Protein AF-A0A4U1GET2-F1 (afdb_monomer_lite)

Secondary structure (DSSP, 8-state):
-----------------------------EEEEEE-STTS---TT-EE--SS-EEETTEEE-EEEETTEEEEEEEE-B---S---SGGGTHHHHTBB--SSPP-SS-EEEEE--TT--EEEEEEEEEEEEEEEEEBHHHHHHHHH----SSSSSS--TT-----TTTT-EEEEEEEEEETTEEEEEEEEEEEE----TTS--EE--S-EEEE-GGG-EEEEEEEEEEES-EETTEE-S---EEEEEEEEEEE--

InterPro domains:
  IPR027828 Protein of unknown function DUF4465 [PF14717] (66-247)

Structure (mmCIF, N/CA/C/O backbone):
data_AF-A0A4U1GET2-F1
#
_entry.id   AF-A0A4U1GET2-F1
#
loop_
_atom_site.group_PDB
_atom_site.id
_atom_site.type_symbol
_atom_site.label_atom_id
_atom_site.label_alt_id
_atom_site.label_comp_id
_atom_site.label_asym_id
_atom_site.label_entity_id
_atom_site.label_seq_id
_atom_site.pdbx_PDB_ins_code
_atom_site.Cartn_x
_atom_site.Cartn_y
_atom_site.Cartn_z
_atom_site.occupancy
_atom_site.B_iso_or_equiv
_atom_site.auth_seq_id
_atom_site.auth_comp_id
_atom_site.auth_asym_id
_atom_site.auth_atom_id
_atom_site.pdbx_PDB_model_num
ATOM 1 N N . MET A 1 1 ? -3.283 -27.329 102.541 1.00 37.25 1 MET A N 1
ATOM 2 C CA . MET A 1 1 ? -2.179 -27.716 101.635 1.00 37.25 1 MET A CA 1
ATOM 3 C C . MET A 1 1 ? -2.760 -28.308 100.352 1.00 37.25 1 MET A C 1
ATOM 5 O O . MET A 1 1 ? -3.440 -29.312 100.440 1.00 37.25 1 MET A O 1
ATOM 9 N N . LYS A 1 2 ? -2.503 -27.634 99.218 1.00 42.53 2 LYS A N 1
ATOM 10 C CA . LYS A 1 2 ? -2.434 -28.089 97.807 1.00 42.53 2 LYS A CA 1
ATOM 11 C C . LYS A 1 2 ? -3.471 -29.086 97.232 1.00 42.53 2 LYS A C 1
ATOM 13 O O . LYS A 1 2 ? -3.458 -30.250 97.608 1.00 42.53 2 LYS A O 1
ATOM 18 N N . ARG A 1 3 ? -4.144 -28.644 96.147 1.00 39.66 3 ARG A N 1
ATOM 19 C CA . ARG A 1 3 ? -4.280 -29.243 94.777 1.00 39.66 3 ARG A CA 1
ATOM 20 C C . ARG A 1 3 ? -5.663 -28.881 94.194 1.00 39.66 3 ARG A C 1
ATOM 22 O O . ARG A 1 3 ? -6.670 -29.329 94.710 1.00 39.66 3 ARG A O 1
ATOM 29 N N . ILE A 1 4 ? -5.768 -27.845 93.355 1.00 50.41 4 ILE A N 1
ATOM 30 C CA . ILE A 1 4 ? -5.787 -27.876 91.871 1.00 50.41 4 ILE A CA 1
ATOM 31 C C . ILE A 1 4 ? -6.770 -28.909 91.297 1.00 50.41 4 ILE 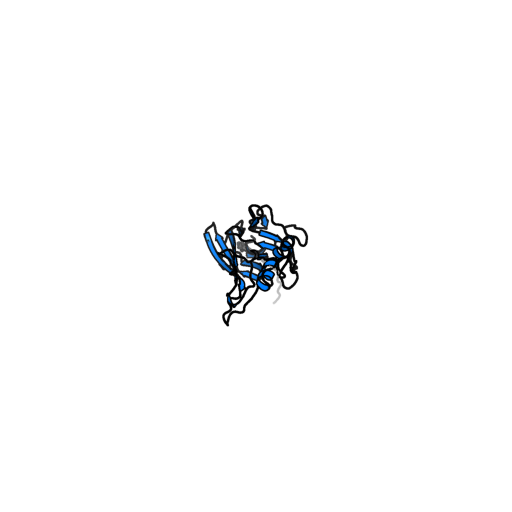A C 1
ATOM 33 O O . ILE A 1 4 ? -6.452 -30.094 91.276 1.00 50.41 4 ILE A O 1
ATOM 37 N N . LEU A 1 5 ? -7.876 -28.428 90.712 1.00 41.38 5 LEU A N 1
ATOM 38 C CA . LEU A 1 5 ? -8.472 -29.019 89.511 1.00 41.38 5 LEU A CA 1
ATOM 39 C C . LEU A 1 5 ? -9.211 -27.932 88.708 1.00 41.38 5 LEU A C 1
ATOM 41 O O . LEU A 1 5 ? -10.098 -27.256 89.221 1.00 41.38 5 LEU A O 1
ATOM 45 N N . TYR A 1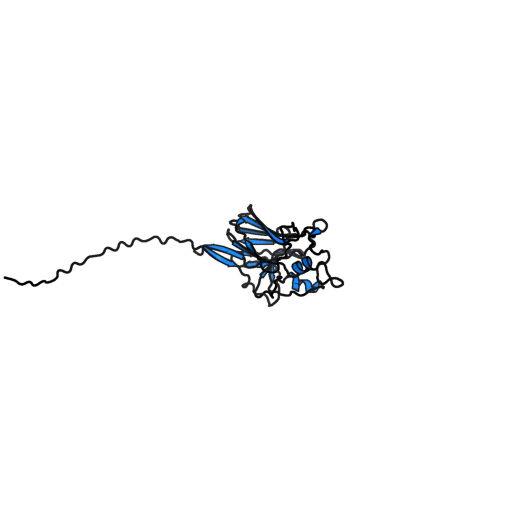 6 ? -8.775 -27.750 87.464 1.00 41.56 6 TYR A N 1
ATOM 46 C CA . TYR A 1 6 ? -9.337 -26.862 86.448 1.00 41.56 6 TYR A CA 1
ATOM 47 C C . TYR A 1 6 ? -10.544 -27.527 85.773 1.00 41.56 6 TYR A C 1
ATOM 49 O O . TYR A 1 6 ? -10.462 -28.713 85.460 1.00 41.56 6 TYR A O 1
ATOM 57 N N . LEU A 1 7 ? -11.598 -26.770 85.438 1.00 39.38 7 LEU A N 1
ATOM 58 C CA . LEU A 1 7 ? -12.503 -27.152 84.346 1.00 39.38 7 LEU A CA 1
ATOM 59 C C . LEU A 1 7 ? -13.150 -25.928 83.662 1.00 39.38 7 LEU A C 1
ATOM 61 O O . LEU A 1 7 ? -14.069 -25.304 84.180 1.00 39.38 7 LEU A O 1
ATOM 65 N N . TYR A 1 8 ? -12.566 -25.601 82.507 1.00 40.69 8 TYR A N 1
ATOM 66 C CA . TYR A 1 8 ? -13.049 -24.906 81.307 1.00 40.69 8 TYR A CA 1
ATOM 67 C C . TYR A 1 8 ? -14.398 -24.157 81.323 1.00 40.69 8 TYR A C 1
ATOM 69 O O . TYR A 1 8 ? -15.464 -24.757 81.216 1.00 40.69 8 TYR A O 1
ATOM 77 N N . THR A 1 9 ? -14.330 -22.825 81.231 1.00 42.31 9 THR A N 1
ATOM 78 C CA . THR A 1 9 ? -15.365 -21.982 80.613 1.00 42.31 9 THR A CA 1
ATOM 79 C C . THR A 1 9 ? -15.013 -21.732 79.143 1.00 42.31 9 THR A C 1
ATOM 81 O O . THR A 1 9 ? -13.970 -21.169 78.813 1.00 42.31 9 THR A O 1
ATOM 84 N N . LEU A 1 10 ? -15.883 -22.194 78.244 1.00 40.06 10 LEU A N 1
ATOM 85 C CA . LEU A 1 10 ? -15.789 -22.002 76.799 1.00 40.06 10 LEU A CA 1
ATOM 86 C C . LEU A 1 10 ? -16.243 -20.568 76.456 1.00 40.06 10 LEU A C 1
ATOM 88 O O . LEU A 1 10 ? -17.425 -20.249 76.565 1.00 40.06 10 LEU A O 1
ATOM 92 N N . LEU A 1 11 ? -15.312 -19.693 76.069 1.00 41.38 11 LEU A N 1
ATOM 93 C CA . LEU A 1 11 ? -15.607 -18.333 75.607 1.00 41.38 11 LEU A CA 1
ATOM 94 C C . LEU A 1 11 ? -15.847 -18.362 74.088 1.00 41.38 11 LEU A C 1
ATOM 96 O O . LEU A 1 11 ? -14.908 -18.493 73.305 1.00 41.38 11 LEU A O 1
ATOM 100 N N . ILE A 1 12 ? -17.108 -18.259 73.666 1.00 47.94 12 ILE A N 1
ATOM 101 C CA . ILE A 1 12 ? -17.482 -18.130 72.252 1.00 47.94 12 ILE A CA 1
ATOM 102 C C . ILE A 1 12 ? -17.238 -16.673 71.831 1.00 47.94 12 ILE A C 1
ATOM 104 O O . ILE A 1 12 ? -18.039 -15.789 72.125 1.00 47.94 12 ILE A O 1
ATOM 108 N N . MET A 1 13 ? -16.119 -16.414 71.150 1.00 49.09 13 MET A N 1
ATOM 109 C CA . MET A 1 13 ? -15.899 -15.160 70.423 1.00 49.09 13 MET A CA 1
ATOM 110 C C . MET A 1 13 ? -16.676 -15.203 69.105 1.00 49.09 13 MET A C 1
ATOM 112 O O . MET A 1 13 ? -16.280 -15.875 68.153 1.00 49.09 13 MET A O 1
ATOM 116 N N . ALA A 1 14 ? -17.784 -14.466 69.044 1.00 45.47 14 ALA A N 1
ATOM 117 C CA . ALA A 1 14 ? -18.443 -14.138 67.790 1.00 45.47 14 ALA A CA 1
ATOM 118 C C . ALA A 1 14 ? -17.573 -13.130 67.022 1.00 45.47 14 ALA A C 1
ATOM 120 O O . ALA A 1 14 ? -17.575 -11.934 67.313 1.00 45.47 14 ALA A O 1
ATOM 121 N N . PHE A 1 15 ? -16.809 -13.609 66.040 1.00 43.25 15 PHE A N 1
ATOM 122 C CA . PHE A 1 15 ? -16.182 -12.738 65.051 1.00 43.25 15 PHE A CA 1
ATOM 123 C C . PHE A 1 15 ? -17.271 -12.178 64.132 1.00 43.25 15 PHE A C 1
ATOM 125 O O . PHE A 1 15 ? -17.737 -12.848 63.211 1.00 43.25 15 PHE A O 1
ATOM 132 N N . VAL A 1 16 ? -17.672 -10.930 64.376 1.00 48.97 16 VAL A N 1
ATOM 133 C CA . VAL A 1 16 ? -18.391 -10.119 63.389 1.00 48.97 16 VAL A CA 1
ATOM 134 C C . VAL A 1 16 ? -17.404 -9.815 62.263 1.00 48.97 16 VAL A C 1
ATOM 136 O O . VAL A 1 16 ? -16.589 -8.898 62.344 1.00 48.97 16 VAL A O 1
ATOM 139 N N . SER A 1 17 ? -17.440 -10.639 61.218 1.00 42.25 17 SER A N 1
ATOM 140 C CA . SER A 1 17 ? -16.777 -10.347 59.953 1.00 42.25 17 SER A CA 1
ATOM 141 C C . SER A 1 17 ? -17.560 -9.230 59.266 1.00 42.25 17 SER A C 1
ATOM 143 O O . SER A 1 17 ? -18.572 -9.470 58.609 1.00 42.25 17 SER A O 1
ATOM 145 N N . CYS A 1 18 ? -17.109 -7.987 59.439 1.00 43.16 18 CYS A N 1
ATOM 146 C CA . CYS A 1 18 ? -17.445 -6.919 58.508 1.00 43.16 18 CYS A CA 1
ATOM 147 C C . CYS A 1 18 ? -16.894 -7.321 57.135 1.00 43.16 18 CYS A C 1
ATOM 149 O O . CYS A 1 18 ? -15.718 -7.092 56.842 1.00 43.16 18 CYS A O 1
ATOM 151 N N . LYS A 1 19 ? -17.739 -7.915 56.285 1.00 45.88 19 LYS A N 1
ATOM 152 C CA . LYS A 1 19 ? -17.503 -7.916 54.843 1.00 45.88 19 LYS A CA 1
ATOM 153 C C . LYS A 1 19 ? -17.521 -6.460 54.402 1.00 45.88 19 LYS A C 1
ATOM 155 O O . LYS A 1 19 ? -18.569 -5.845 54.245 1.00 45.88 19 LYS A O 1
ATOM 160 N N . LYS A 1 20 ? -16.331 -5.883 54.274 1.00 41.53 20 LYS A N 1
ATOM 161 C CA . LYS A 1 20 ? -16.144 -4.678 53.485 1.00 41.53 20 LYS A CA 1
ATOM 162 C C . LYS A 1 20 ? -16.359 -5.143 52.051 1.00 41.53 20 LYS A C 1
ATOM 164 O O . LYS A 1 20 ? -15.486 -5.814 51.505 1.00 41.53 20 LYS A O 1
ATOM 169 N N . ASP A 1 21 ? -17.537 -4.869 51.498 1.00 44.19 21 ASP A N 1
ATOM 170 C CA . ASP A 1 21 ? -17.789 -5.012 50.069 1.00 44.19 21 ASP A CA 1
ATOM 171 C C . ASP A 1 21 ? -16.808 -4.076 49.365 1.00 44.19 21 ASP A C 1
ATOM 173 O O . ASP A 1 21 ? -17.031 -2.872 49.212 1.00 44.19 21 ASP A O 1
ATOM 177 N N . GLY A 1 22 ? -15.635 -4.617 49.039 1.00 40.81 22 GLY A N 1
ATOM 178 C CA . GLY A 1 22 ? -14.726 -3.986 48.114 1.00 40.81 22 GLY A CA 1
ATOM 179 C C . GLY A 1 22 ? -15.508 -3.872 46.826 1.00 40.81 22 GLY A C 1
ATOM 180 O O . GLY A 1 22 ? -15.811 -4.890 46.209 1.00 40.81 22 GLY A O 1
ATOM 181 N N . LYS A 1 23 ? -15.887 -2.644 46.455 1.00 44.34 23 LYS A N 1
ATOM 182 C CA . LYS A 1 23 ? -16.259 -2.346 45.077 1.00 44.34 23 LYS A CA 1
ATOM 183 C C . LYS A 1 23 ? -15.174 -2.990 44.227 1.00 44.34 23 LYS A C 1
ATOM 185 O O . LYS A 1 23 ? -14.022 -2.567 44.316 1.00 44.34 23 LYS A O 1
ATOM 190 N N . LEU A 1 24 ? -15.538 -4.041 43.496 1.00 44.59 24 LEU A N 1
ATOM 191 C CA . LEU A 1 24 ? -14.753 -4.506 42.370 1.00 44.59 24 LEU A CA 1
ATOM 192 C C . LEU A 1 24 ? -14.567 -3.248 41.534 1.00 44.59 24 LEU A C 1
ATOM 194 O O . LEU A 1 24 ? -15.542 -2.676 41.043 1.00 44.59 24 LEU A O 1
ATOM 198 N N . ILE A 1 25 ? -13.348 -2.718 41.548 1.00 53.38 25 ILE A N 1
ATOM 199 C CA . ILE A 1 25 ? -12.975 -1.698 40.593 1.00 53.38 25 ILE A CA 1
ATOM 200 C C . ILE A 1 25 ? -13.202 -2.410 39.269 1.00 53.38 25 ILE A C 1
ATOM 202 O O . ILE A 1 25 ? -12.715 -3.523 39.067 1.00 53.38 25 ILE A O 1
ATOM 206 N N . ASP A 1 26 ? -14.080 -1.835 38.462 1.00 55.62 26 ASP A N 1
ATOM 207 C CA . ASP A 1 26 ? -14.284 -2.212 37.075 1.00 55.62 26 ASP A CA 1
ATOM 208 C C . ASP A 1 26 ? -12.964 -1.883 36.365 1.00 55.62 26 ASP A C 1
ATOM 210 O O . ASP A 1 26 ? -12.786 -0.809 35.787 1.00 55.62 26 ASP A O 1
ATOM 214 N N . ASP A 1 27 ? -11.955 -2.722 36.613 1.00 62.22 27 ASP A N 1
ATOM 215 C CA . ASP A 1 27 ? -10.604 -2.549 36.119 1.00 62.22 27 ASP A CA 1
ATOM 216 C C . ASP A 1 27 ? -10.726 -2.671 34.609 1.00 62.22 27 ASP A C 1
ATOM 218 O O . ASP A 1 27 ? -11.025 -3.736 34.072 1.00 62.22 27 ASP A O 1
ATOM 222 N N . VAL A 1 28 ? -10.571 -1.539 33.930 1.00 62.25 28 VAL A N 1
ATOM 223 C CA . VAL A 1 28 ? -10.535 -1.455 32.475 1.00 62.25 28 VAL A CA 1
ATOM 224 C C . VAL A 1 28 ? -9.345 -2.288 32.008 1.00 62.25 28 VAL A C 1
ATOM 226 O O . VAL A 1 28 ? -8.197 -1.840 32.070 1.00 62.25 28 VAL A O 1
ATOM 229 N N . ILE A 1 29 ? -9.605 -3.519 31.568 1.00 69.38 29 ILE A N 1
ATOM 230 C CA . ILE A 1 29 ? -8.576 -4.388 31.005 1.00 69.38 29 ILE A CA 1
ATOM 231 C C . ILE A 1 29 ? -8.398 -3.975 29.548 1.00 69.38 29 ILE A C 1
ATOM 233 O O . ILE A 1 29 ? -9.269 -4.193 28.709 1.00 69.38 29 ILE A O 1
ATOM 237 N N . LEU A 1 30 ? -7.259 -3.356 29.250 1.00 73.19 30 LEU A N 1
ATOM 238 C CA . LEU A 1 30 ? -6.867 -3.022 27.887 1.00 73.19 30 LEU A CA 1
ATOM 239 C C . LEU A 1 30 ? -6.035 -4.164 27.308 1.00 73.19 30 LEU A C 1
ATOM 241 O O . LEU A 1 30 ? -4.921 -4.404 27.780 1.00 73.19 30 LEU A O 1
ATOM 245 N N . LEU A 1 31 ? -6.552 -4.849 26.286 1.00 78.12 31 LEU A N 1
ATOM 246 C CA . LEU A 1 31 ? -5.796 -5.869 25.557 1.00 78.12 31 LEU A CA 1
ATOM 247 C C . LEU A 1 31 ? -5.467 -5.412 24.130 1.00 78.12 31 LEU A C 1
ATOM 249 O O . LEU A 1 31 ? -6.300 -4.773 23.480 1.00 78.12 31 LEU A O 1
ATOM 253 N N . PRO A 1 32 ? -4.264 -5.746 23.624 1.00 82.50 32 PRO A N 1
ATOM 254 C CA . PRO A 1 32 ? -3.960 -5.613 22.210 1.00 82.50 32 PRO A CA 1
ATOM 255 C C . PRO A 1 32 ? -4.724 -6.679 21.420 1.00 82.50 32 PRO A C 1
ATOM 257 O O . PRO A 1 32 ? -4.539 -7.877 21.638 1.00 82.50 32 PRO A O 1
ATOM 260 N N . THR A 1 33 ? -5.526 -6.230 20.465 1.00 88.44 33 THR A N 1
ATOM 261 C CA . THR A 1 33 ? -6.278 -7.075 19.541 1.00 88.44 33 THR A CA 1
ATOM 262 C C . THR A 1 33 ? -5.671 -6.965 18.149 1.00 88.44 33 THR A C 1
ATOM 264 O O . THR A 1 33 ? -5.461 -5.864 17.633 1.00 88.44 33 THR A O 1
ATOM 267 N N . ASP A 1 34 ? -5.384 -8.117 17.540 1.00 89.69 34 ASP A N 1
ATOM 268 C CA . ASP A 1 34 ? -4.944 -8.219 16.151 1.00 89.69 34 ASP A CA 1
ATOM 269 C C . ASP A 1 34 ? -6.136 -8.529 15.246 1.00 89.69 34 ASP A C 1
ATOM 271 O O . ASP A 1 34 ? -6.792 -9.562 15.380 1.00 89.69 34 ASP A O 1
ATOM 275 N N . LEU A 1 35 ? -6.388 -7.646 14.287 1.00 92.06 35 LEU A N 1
ATOM 276 C CA . LEU A 1 35 ? -7.304 -7.892 13.189 1.00 92.06 35 LEU A CA 1
ATOM 277 C C . LEU A 1 35 ? -6.522 -8.518 12.035 1.00 92.06 35 LEU A C 1
ATOM 279 O O . LEU A 1 35 ? -5.685 -7.874 11.396 1.00 92.06 35 LEU A O 1
ATOM 283 N N . LEU A 1 36 ? -6.836 -9.788 11.794 1.00 91.31 36 LEU A N 1
ATOM 284 C CA . LEU A 1 36 ? -6.346 -10.597 10.683 1.00 91.31 36 LEU A CA 1
ATOM 285 C C . LEU A 1 36 ? -7.470 -10.818 9.657 1.00 91.31 36 LEU A C 1
ATOM 287 O O . LEU A 1 36 ? -8.632 -10.472 9.885 1.00 91.31 36 LEU A O 1
ATOM 291 N N . PHE A 1 37 ? -7.130 -11.417 8.517 1.00 94.44 37 PHE A N 1
ATOM 292 C CA . PHE A 1 37 ? -8.038 -11.538 7.368 1.00 94.44 37 PHE A CA 1
ATOM 293 C C . PHE A 1 37 ? -8.446 -12.984 7.044 1.00 94.44 37 PHE A C 1
ATOM 295 O O . PHE A 1 37 ? -8.990 -13.267 5.974 1.00 94.44 37 PHE A O 1
ATOM 302 N N . GLU A 1 38 ? -8.214 -13.911 7.974 1.00 91.69 38 GLU A N 1
ATOM 303 C CA . GLU A 1 38 ? -8.463 -15.351 7.793 1.00 91.69 38 GLU A CA 1
ATOM 304 C C . GLU A 1 38 ? -9.950 -15.729 7.728 1.00 91.69 38 GLU A C 1
ATOM 306 O O . GLU A 1 38 ? -10.320 -16.795 7.213 1.00 91.69 38 GLU A O 1
ATOM 311 N N . ASP A 1 39 ? -10.823 -14.845 8.206 1.00 89.50 39 ASP A N 1
ATOM 312 C CA . ASP A 1 39 ? -12.275 -15.016 8.127 1.00 89.50 39 ASP A CA 1
ATOM 313 C C . ASP A 1 39 ? -12.778 -14.919 6.682 1.00 89.50 39 ASP A C 1
ATOM 315 O O . ASP A 1 39 ? -13.778 -15.543 6.314 1.00 89.50 39 ASP A O 1
ATOM 319 N N . PHE A 1 40 ? -12.043 -14.220 5.813 1.00 92.69 40 PHE A N 1
ATOM 320 C CA . PHE A 1 40 ? -12.389 -14.108 4.405 1.00 92.69 40 PHE A CA 1
ATOM 321 C C . PHE A 1 40 ? -12.005 -15.364 3.626 1.00 92.69 40 PHE A C 1
ATOM 323 O O . PHE A 1 40 ? -10.859 -15.583 3.245 1.00 92.69 40 PHE A O 1
ATOM 330 N N . LYS A 1 41 ? -12.983 -16.213 3.316 1.00 91.00 41 LYS A N 1
ATOM 331 C CA . LYS A 1 41 ? -12.718 -17.441 2.558 1.00 91.00 41 LYS A CA 1
ATOM 332 C C . LYS A 1 41 ? -12.537 -17.144 1.067 1.00 91.00 41 LYS A C 1
ATOM 334 O O . LYS A 1 41 ? -13.497 -16.886 0.343 1.00 91.00 41 LYS A O 1
ATOM 339 N N . ILE A 1 42 ? -11.290 -17.215 0.612 1.00 94.81 42 ILE A N 1
ATOM 340 C CA . ILE A 1 42 ? -10.901 -17.229 -0.801 1.00 94.81 42 ILE A CA 1
ATOM 341 C C . ILE A 1 42 ? -10.122 -18.517 -1.102 1.00 94.81 42 ILE A C 1
ATOM 343 O O . ILE A 1 42 ? -9.616 -19.174 -0.193 1.00 94.81 42 ILE A O 1
ATOM 347 N N . GLY A 1 43 ? -10.048 -18.910 -2.375 1.00 93.50 43 GLY A N 1
ATOM 348 C CA . GLY A 1 43 ? -9.267 -20.080 -2.795 1.00 93.50 43 GLY A CA 1
ATOM 349 C C . GLY A 1 43 ? -7.774 -19.954 -2.465 1.00 93.50 43 GLY A C 1
ATOM 350 O O . GLY A 1 43 ? -7.281 -18.885 -2.114 1.00 93.50 43 GLY A O 1
ATOM 351 N N . ARG A 1 44 ? -7.023 -21.048 -2.592 1.00 92.00 44 ARG A N 1
ATOM 352 C CA . ARG A 1 44 ? -5.572 -21.036 -2.363 1.00 92.00 44 ARG A CA 1
ATOM 353 C C . ARG A 1 44 ? -4.843 -20.323 -3.505 1.00 92.00 44 ARG A C 1
ATOM 355 O O . ARG A 1 44 ? -5.141 -20.580 -4.668 1.00 92.00 44 ARG A O 1
ATOM 362 N N . PHE A 1 45 ? -3.851 -19.498 -3.165 1.00 92.50 45 PHE A N 1
ATOM 363 C CA . PHE A 1 45 ? -3.034 -18.730 -4.112 1.00 92.50 45 PHE A CA 1
ATOM 364 C C . PHE A 1 45 ? -3.868 -17.909 -5.101 1.00 92.50 45 PHE A C 1
ATOM 366 O O . PHE A 1 45 ? -3.564 -17.829 -6.293 1.00 92.50 45 PHE A O 1
ATOM 373 N N . THR A 1 46 ? -4.924 -17.282 -4.593 1.00 95.44 46 THR A N 1
ATOM 374 C CA . THR A 1 46 ? -5.813 -16.425 -5.364 1.00 95.44 46 THR A CA 1
ATOM 375 C C . THR A 1 46 ? -5.933 -15.043 -4.736 1.00 95.44 46 THR A C 1
ATOM 377 O O . THR A 1 46 ? -5.392 -14.755 -3.670 1.00 95.44 46 THR A O 1
ATOM 380 N N . HIS A 1 47 ? -6.636 -14.171 -5.441 1.00 97.19 47 HIS A N 1
ATOM 381 C CA . HIS A 1 47 ? -7.079 -12.895 -4.917 1.00 97.19 47 HIS A CA 1
ATOM 382 C C . HIS A 1 47 ? -8.573 -12.736 -5.203 1.00 97.19 47 HIS A C 1
ATOM 384 O O . HIS A 1 47 ? -9.131 -13.411 -6.072 1.00 97.19 47 HIS A O 1
ATOM 390 N N . LYS A 1 48 ? -9.216 -11.829 -4.479 1.00 97.50 48 LYS A N 1
ATOM 391 C CA . LYS A 1 48 ? -10.579 -11.380 -4.734 1.00 97.50 48 LYS A CA 1
ATOM 392 C C . LYS A 1 48 ? -10.611 -9.872 -4.563 1.00 97.50 48 LYS A C 1
ATOM 394 O O . LYS A 1 48 ? -10.274 -9.379 -3.492 1.00 97.50 48 LYS A O 1
ATOM 399 N N . ILE A 1 49 ? -11.044 -9.168 -5.600 1.00 97.75 49 ILE A N 1
ATOM 400 C CA . ILE A 1 49 ? -11.498 -7.782 -5.487 1.00 97.75 49 ILE A CA 1
ATOM 401 C C . ILE A 1 49 ? -12.998 -7.874 -5.177 1.00 97.75 49 ILE A C 1
ATOM 403 O O . ILE A 1 49 ? -13.751 -8.365 -6.023 1.00 97.75 49 ILE A O 1
ATOM 407 N N . PRO A 1 50 ? -13.449 -7.541 -3.958 1.00 97.44 50 PRO A N 1
ATOM 408 C CA . PRO A 1 50 ? -14.866 -7.621 -3.617 1.00 97.44 50 PRO A CA 1
ATOM 409 C C . PRO A 1 50 ? -15.707 -6.669 -4.476 1.00 97.44 50 PRO A C 1
ATOM 411 O O . PRO A 1 50 ? -15.224 -5.628 -4.907 1.00 97.44 50 PRO A O 1
ATOM 414 N N . ALA A 1 51 ? -16.966 -7.024 -4.740 1.00 96.12 51 ALA A N 1
ATOM 415 C CA . ALA A 1 51 ? -17.880 -6.150 -5.485 1.00 96.12 51 ALA A CA 1
ATOM 416 C C . ALA A 1 51 ? -18.259 -4.896 -4.680 1.00 96.12 51 ALA A C 1
ATOM 418 O O . ALA A 1 51 ? -18.475 -3.839 -5.253 1.00 96.12 51 ALA A O 1
ATOM 419 N N . GLU A 1 52 ? -18.282 -5.023 -3.354 1.00 97.06 52 GLU A N 1
ATOM 420 C CA . GLU A 1 52 ? -18.670 -3.983 -2.407 1.00 97.06 52 GLU A CA 1
ATOM 421 C C . GLU A 1 52 ? -17.663 -3.914 -1.256 1.00 97.06 52 GLU A C 1
ATOM 423 O O . GLU A 1 52 ? -16.835 -4.813 -1.073 1.00 97.06 52 GLU A O 1
ATOM 428 N N . SER A 1 53 ? -17.771 -2.861 -0.448 1.00 98.12 53 SER A N 1
ATOM 429 C CA . SER A 1 53 ? -17.007 -2.730 0.797 1.00 98.12 53 SER A CA 1
ATOM 430 C C . SER A 1 53 ? -17.263 -3.919 1.732 1.00 98.12 53 SER A C 1
ATOM 432 O O . SER A 1 53 ? -18.364 -4.469 1.774 1.00 98.12 53 SER A O 1
ATOM 434 N N . PHE A 1 54 ? -16.249 -4.322 2.493 1.00 97.75 54 PHE A N 1
ATOM 435 C CA . PHE A 1 54 ? -16.298 -5.522 3.330 1.00 97.75 54 PHE A CA 1
ATOM 436 C C . PHE A 1 54 ? -15.790 -5.241 4.742 1.00 97.75 54 PHE A C 1
ATOM 438 O O . PHE A 1 54 ? -14.968 -4.354 4.950 1.00 97.75 54 PHE A O 1
ATOM 445 N N . THR A 1 55 ? -16.268 -6.008 5.719 1.00 97.00 55 THR A N 1
ATOM 446 C CA . THR A 1 55 ? -15.998 -5.766 7.143 1.00 97.00 55 THR A CA 1
ATOM 447 C C . THR A 1 55 ? -15.325 -6.976 7.780 1.00 97.00 55 THR A C 1
ATOM 449 O O . THR A 1 55 ? -15.722 -8.111 7.528 1.00 97.00 55 THR A O 1
ATOM 452 N N . SER A 1 56 ? -14.319 -6.726 8.617 1.00 93.69 56 SER A N 1
ATOM 453 C CA . SER A 1 56 ? -13.765 -7.683 9.581 1.00 93.69 56 SER A CA 1
ATOM 454 C C . SER A 1 56 ? -13.737 -7.011 10.950 1.00 93.69 56 SER A C 1
ATOM 456 O O . SER A 1 56 ? -13.286 -5.869 11.065 1.00 93.69 56 SER A O 1
ATOM 458 N N . ALA A 1 57 ? -14.246 -7.690 11.978 1.00 91.75 57 ALA A N 1
ATOM 459 C CA . ALA A 1 57 ? -14.400 -7.141 13.325 1.00 91.75 57 ALA A CA 1
ATOM 460 C C . ALA A 1 57 ? -15.008 -5.717 13.311 1.00 91.75 57 ALA A C 1
ATOM 462 O O . ALA A 1 57 ? -16.132 -5.518 12.853 1.00 91.75 57 ALA A O 1
ATOM 463 N N . ILE A 1 58 ? -14.265 -4.718 13.797 1.00 93.50 58 ILE A N 1
ATOM 464 C CA . ILE A 1 58 ? -14.703 -3.315 13.864 1.00 93.50 58 ILE A CA 1
ATOM 465 C C . ILE A 1 58 ? -14.385 -2.498 12.604 1.00 93.50 58 ILE A C 1
ATOM 467 O O . ILE A 1 58 ? -14.765 -1.330 12.541 1.00 93.50 58 ILE A O 1
ATOM 471 N N . ALA A 1 59 ? -13.667 -3.061 11.630 1.00 97.12 59 ALA A N 1
ATOM 472 C CA . ALA A 1 59 ? -13.111 -2.337 10.493 1.00 97.12 59 ALA A CA 1
ATOM 473 C C . ALA A 1 59 ? -13.828 -2.687 9.186 1.00 97.12 59 ALA A C 1
ATOM 475 O O . ALA A 1 59 ? -13.914 -3.849 8.793 1.00 97.12 59 ALA A O 1
ATOM 476 N N . THR A 1 60 ? -14.303 -1.661 8.488 1.00 98.38 60 THR A N 1
ATOM 477 C CA . THR A 1 60 ? -14.885 -1.746 7.148 1.00 98.38 60 THR A CA 1
ATOM 478 C C . THR A 1 60 ? -13.907 -1.171 6.132 1.00 98.38 60 THR A C 1
ATOM 480 O O . THR A 1 60 ? -13.518 -0.010 6.227 1.00 98.38 60 THR A O 1
ATOM 483 N N . PHE A 1 61 ? -13.522 -1.988 5.162 1.00 98.69 61 PHE A N 1
ATOM 484 C CA . PHE A 1 61 ? -12.576 -1.689 4.096 1.00 98.69 61 PHE A CA 1
ATOM 485 C C . PHE A 1 61 ? -13.351 -1.309 2.840 1.00 98.69 61 PHE A C 1
ATOM 487 O O . PHE A 1 61 ? -14.201 -2.079 2.379 1.00 98.69 61 PHE A O 1
ATOM 494 N N . ASN A 1 62 ? -13.087 -0.122 2.293 1.00 98.62 62 ASN A N 1
ATOM 495 C CA . ASN A 1 62 ? -13.825 0.339 1.127 1.00 98.62 62 ASN A CA 1
ATOM 496 C C . ASN A 1 62 ? -13.410 -0.407 -0.151 1.00 98.62 62 ASN A C 1
ATOM 498 O O . ASN A 1 62 ? -12.245 -0.746 -0.358 1.00 98.62 62 ASN A O 1
ATOM 502 N N . VAL A 1 63 ? -14.358 -0.592 -1.061 1.00 98.50 63 VAL A N 1
ATOM 503 C CA . VAL A 1 63 ? -14.055 -0.946 -2.450 1.00 98.50 63 VAL A CA 1
ATOM 504 C C . VAL A 1 63 ? -14.913 -0.080 -3.343 1.00 98.50 63 VAL A C 1
ATOM 506 O O . VAL A 1 63 ? -16.117 0.032 -3.122 1.00 98.50 63 VAL A O 1
ATOM 509 N N . LYS A 1 64 ? -14.290 0.561 -4.327 1.00 97.94 64 LYS A N 1
ATOM 510 C CA . LYS A 1 64 ? -14.977 1.400 -5.305 1.00 97.94 64 LYS A CA 1
ATOM 511 C C . LYS A 1 64 ? -14.641 0.908 -6.701 1.00 97.94 64 LYS A C 1
ATOM 513 O O . LYS A 1 64 ? -13.467 0.829 -7.046 1.00 97.94 64 LYS A O 1
ATOM 518 N N . HIS A 1 65 ? -15.660 0.598 -7.494 1.00 96.50 65 HIS A N 1
ATOM 519 C CA . HIS A 1 65 ? -15.512 0.208 -8.897 1.00 96.50 65 HIS A CA 1
ATOM 520 C C . HIS A 1 65 ? -15.794 1.400 -9.810 1.00 96.50 65 HIS A C 1
ATOM 522 O O . HIS A 1 65 ? -16.754 2.140 -9.601 1.00 96.50 65 HIS A O 1
ATOM 528 N N . GLU A 1 66 ? -14.961 1.581 -10.830 1.00 91.12 66 GLU A N 1
ATOM 529 C CA . GLU A 1 66 ? -15.091 2.627 -11.843 1.00 91.12 66 GLU A CA 1
ATOM 530 C C . GLU A 1 66 ? -14.792 2.032 -13.227 1.00 91.12 66 GLU A C 1
ATOM 532 O O . GLU A 1 66 ? -13.636 1.840 -13.606 1.00 91.12 66 GLU A O 1
ATOM 537 N N . ASN A 1 67 ? -15.838 1.763 -14.013 1.00 88.25 67 ASN A N 1
ATOM 538 C CA . ASN A 1 67 ? -15.738 1.084 -15.311 1.00 88.25 67 ASN A CA 1
ATOM 539 C C . ASN A 1 67 ? -15.007 -0.273 -15.196 1.00 88.25 67 ASN A C 1
ATOM 541 O O . ASN A 1 67 ? -15.513 -1.188 -14.555 1.00 88.25 67 ASN A O 1
ATOM 545 N N . ASN A 1 68 ? -13.821 -0.391 -15.805 1.00 87.06 68 ASN A N 1
ATOM 546 C CA . ASN A 1 68 ? -12.957 -1.578 -15.775 1.00 87.06 68 ASN A CA 1
ATOM 547 C C . ASN A 1 68 ? -11.798 -1.438 -14.766 1.00 87.06 68 ASN A C 1
ATOM 549 O O . ASN A 1 68 ? -10.779 -2.117 -14.895 1.00 87.06 68 ASN A O 1
ATOM 553 N N . ASP A 1 69 ? -11.916 -0.520 -13.807 1.00 90.88 69 ASP A N 1
ATOM 554 C CA . ASP A 1 69 ? -10.916 -0.238 -12.781 1.00 90.88 69 ASP A CA 1
ATOM 555 C C . ASP A 1 69 ? -11.560 -0.206 -11.385 1.00 90.88 69 ASP A C 1
ATOM 557 O O . ASP A 1 69 ? -12.783 -0.174 -11.246 1.00 90.88 69 ASP A O 1
ATOM 561 N N . TRP A 1 70 ? -10.746 -0.227 -10.333 1.00 96.19 70 TRP A N 1
ATOM 562 C CA . TRP A 1 70 ? -11.224 -0.247 -8.947 1.00 96.19 70 TRP A CA 1
ATOM 563 C C . TRP A 1 70 ? -10.247 0.458 -8.013 1.00 96.19 70 TRP A C 1
ATOM 565 O O . TRP A 1 70 ? -9.072 0.527 -8.326 1.00 96.19 70 TRP A O 1
ATOM 575 N N . SER A 1 71 ? -10.663 0.939 -6.849 1.00 98.00 71 SER A N 1
ATOM 576 C CA . SER A 1 71 ? -9.767 1.429 -5.792 1.00 98.00 71 SER A CA 1
ATOM 577 C C . SER A 1 71 ? -10.210 0.935 -4.419 1.00 98.00 71 SER A C 1
ATOM 579 O O . SER A 1 71 ? -11.336 0.459 -4.247 1.00 98.00 71 SER A O 1
ATOM 581 N N . GLY A 1 72 ? -9.309 1.021 -3.442 1.00 98.50 72 GLY A N 1
ATOM 582 C CA . GLY A 1 72 ? -9.547 0.547 -2.081 1.00 98.50 72 GLY A CA 1
ATOM 583 C C . GLY A 1 72 ? -8.808 -0.750 -1.806 1.00 98.50 72 GLY A C 1
ATOM 584 O O . GLY A 1 72 ? -7.591 -0.814 -2.000 1.00 98.50 72 GLY A O 1
ATOM 585 N N . PHE A 1 73 ? -9.524 -1.775 -1.347 1.00 98.69 73 PHE A N 1
ATOM 586 C CA . PHE A 1 73 ? -8.918 -3.004 -0.835 1.00 98.69 73 PHE A CA 1
ATOM 587 C C . PHE A 1 73 ? -9.320 -4.251 -1.629 1.00 98.69 73 PHE A C 1
ATOM 589 O O . PHE A 1 73 ? -10.477 -4.455 -1.985 1.00 98.69 73 PHE A O 1
ATOM 596 N N . ALA A 1 74 ? -8.355 -5.137 -1.843 1.00 98.50 74 ALA A N 1
ATOM 597 C CA . ALA A 1 74 ? -8.567 -6.499 -2.311 1.00 98.50 74 ALA A CA 1
ATOM 598 C C . ALA A 1 74 ? -8.008 -7.490 -1.290 1.00 98.50 74 ALA A C 1
ATOM 600 O O . ALA A 1 74 ? -7.076 -7.175 -0.555 1.00 98.50 74 ALA A O 1
ATOM 601 N N . ILE A 1 75 ? -8.554 -8.700 -1.272 1.00 98.38 75 ILE A N 1
ATOM 602 C CA . ILE A 1 75 ? -8.119 -9.785 -0.389 1.00 98.38 75 ILE A CA 1
ATOM 603 C C . ILE A 1 75 ? -7.221 -10.709 -1.208 1.00 98.38 75 ILE A C 1
ATOM 605 O O . ILE A 1 75 ? -7.579 -11.071 -2.332 1.00 98.38 75 ILE A O 1
ATOM 609 N N . SER A 1 76 ? -6.067 -11.103 -0.679 1.00 98.06 76 SER A N 1
ATOM 610 C CA . SER A 1 76 ? -5.139 -11.982 -1.387 1.00 98.06 76 SER A CA 1
ATOM 611 C C . SER A 1 76 ? -4.435 -12.958 -0.459 1.00 98.06 76 SER A C 1
ATOM 613 O O . SER A 1 76 ? -4.155 -12.657 0.693 1.00 98.06 76 SER A O 1
ATOM 615 N N . ASN A 1 77 ? -4.111 -14.126 -1.002 1.00 96.38 77 ASN A N 1
ATOM 616 C CA . ASN A 1 77 ? -3.153 -15.071 -0.434 1.00 96.38 77 ASN A CA 1
ATOM 617 C C . ASN A 1 77 ? -2.171 -15.577 -1.508 1.00 96.38 77 ASN A C 1
ATOM 619 O O . ASN A 1 77 ? -1.631 -16.686 -1.430 1.00 96.38 77 ASN A O 1
ATOM 623 N N . ARG A 1 78 ? -1.957 -14.779 -2.564 1.00 95.44 78 ARG A N 1
ATOM 624 C CA . ARG A 1 78 ? -0.955 -15.065 -3.597 1.00 95.44 78 ARG A CA 1
ATOM 625 C C . ARG A 1 78 ? 0.458 -14.858 -3.065 1.00 95.44 78 ARG A C 1
ATOM 627 O O . ARG A 1 78 ? 0.711 -14.032 -2.195 1.00 95.44 78 ARG A O 1
ATOM 634 N N . ASN A 1 79 ? 1.380 -15.627 -3.633 1.00 92.38 79 ASN A N 1
ATOM 635 C CA . ASN A 1 79 ? 2.776 -15.687 -3.202 1.00 92.38 79 ASN A CA 1
ATOM 636 C C . ASN A 1 79 ? 3.736 -15.855 -4.395 1.00 92.38 79 ASN A C 1
ATOM 638 O O . ASN A 1 79 ? 4.788 -16.484 -4.304 1.00 92.38 79 ASN A O 1
ATOM 642 N N . TYR A 1 80 ? 3.326 -15.378 -5.570 1.00 93.50 80 TYR A N 1
ATOM 643 C CA . TYR A 1 80 ? 4.101 -15.514 -6.795 1.00 93.50 80 TYR A CA 1
ATOM 644 C C . TYR A 1 80 ? 5.152 -14.406 -6.876 1.00 93.50 80 TYR A C 1
ATOM 646 O O . TYR A 1 80 ? 4.809 -13.226 -6.906 1.00 93.50 80 TYR A O 1
ATOM 654 N N . LYS A 1 81 ? 6.431 -14.792 -6.935 1.00 90.88 81 LYS A N 1
ATOM 655 C CA . LYS A 1 81 ? 7.575 -13.863 -6.854 1.00 90.88 81 LYS A CA 1
ATOM 656 C C . LYS A 1 81 ? 8.446 -13.802 -8.108 1.00 90.88 81 LYS A C 1
ATOM 658 O O . LYS A 1 81 ? 9.368 -12.992 -8.173 1.00 90.88 81 LYS A O 1
ATOM 663 N N . ASN A 1 82 ? 8.161 -14.644 -9.098 1.00 91.69 82 ASN A N 1
ATOM 664 C CA . ASN A 1 82 ? 8.912 -14.648 -10.345 1.00 91.69 82 ASN A CA 1
ATOM 665 C C . ASN A 1 82 ? 8.563 -13.432 -11.203 1.00 91.69 82 ASN A C 1
ATOM 667 O O . ASN A 1 82 ? 7.544 -12.763 -11.019 1.00 91.69 82 ASN A O 1
ATOM 671 N N . PHE A 1 83 ? 9.437 -13.167 -12.160 1.00 92.06 83 PHE A N 1
ATOM 672 C CA . PHE A 1 83 ? 9.239 -12.160 -13.184 1.00 92.06 83 PHE A CA 1
ATOM 673 C C . PHE A 1 83 ? 8.044 -12.499 -14.080 1.00 92.06 83 PHE A C 1
ATOM 675 O O . PHE A 1 83 ? 7.802 -13.659 -14.422 1.00 92.06 83 PHE A O 1
ATOM 682 N N . VAL A 1 84 ? 7.282 -11.468 -14.434 1.00 92.25 84 VAL A N 1
ATOM 683 C CA . VAL A 1 84 ? 6.137 -11.544 -15.341 1.00 92.25 84 VAL A CA 1
ATOM 684 C C . VAL A 1 84 ? 6.276 -10.424 -16.348 1.00 92.25 84 VAL A C 1
ATOM 686 O O . VAL A 1 84 ? 6.435 -9.279 -15.950 1.00 92.25 84 VAL A O 1
ATOM 689 N N . ILE A 1 85 ? 6.157 -10.760 -17.630 1.00 90.50 85 ILE A N 1
ATOM 690 C CA . ILE A 1 85 ? 6.297 -9.818 -18.749 1.00 90.50 85 ILE A CA 1
ATOM 691 C C . ILE A 1 85 ? 5.006 -9.650 -19.562 1.00 90.50 85 ILE A C 1
ATOM 693 O O . ILE A 1 85 ? 4.950 -8.843 -20.483 1.00 90.50 85 ILE A O 1
ATOM 697 N N . ALA A 1 86 ? 3.951 -10.404 -19.243 1.00 91.31 86 ALA A N 1
ATOM 698 C CA . ALA A 1 86 ? 2.684 -10.378 -19.970 1.00 91.31 86 ALA A CA 1
ATOM 699 C C . ALA A 1 86 ? 1.571 -9.720 -19.144 1.00 91.31 86 ALA A C 1
ATOM 701 O O . ALA A 1 86 ? 1.416 -10.001 -17.953 1.00 91.31 86 ALA A O 1
ATOM 702 N N . ALA A 1 87 ? 0.758 -8.887 -19.799 1.00 90.69 87 ALA A N 1
ATOM 703 C CA . ALA A 1 87 ? -0.299 -8.106 -19.156 1.00 90.69 87 ALA A CA 1
ATOM 704 C C . ALA A 1 87 ? -1.326 -8.974 -18.418 1.00 90.69 87 ALA A C 1
ATOM 706 O O . ALA A 1 87 ? -1.726 -8.654 -17.306 1.00 90.69 87 ALA A O 1
ATOM 707 N N . ASN A 1 88 ? -1.717 -10.101 -19.010 1.00 92.44 88 ASN A N 1
ATOM 708 C CA . ASN A 1 88 ? -2.697 -11.031 -18.448 1.00 92.44 88 ASN A CA 1
ATOM 709 C C . ASN A 1 88 ? -2.176 -11.834 -17.242 1.00 92.44 88 ASN A C 1
ATOM 711 O O . ASN A 1 88 ? -2.955 -12.512 -16.580 1.00 92.44 88 ASN A O 1
ATOM 715 N N . LEU A 1 89 ? -0.871 -11.793 -16.966 1.00 93.19 89 LEU A N 1
ATOM 716 C CA . LEU A 1 89 ? -0.245 -12.529 -15.866 1.00 93.19 89 LEU A CA 1
ATOM 717 C C . LEU A 1 89 ? 0.136 -11.624 -14.687 1.00 93.19 89 LEU A C 1
ATOM 719 O O . LEU A 1 89 ? 0.476 -12.139 -13.618 1.00 93.19 89 LEU A O 1
ATOM 723 N N . VAL A 1 90 ? 0.083 -10.297 -14.864 1.00 93.75 90 VAL A N 1
ATOM 724 C CA . VAL A 1 90 ? 0.561 -9.303 -13.886 1.00 93.75 90 VAL A CA 1
ATOM 725 C C . VAL A 1 90 ? -0.119 -9.434 -12.524 1.00 93.75 90 VAL A C 1
ATOM 727 O O . VAL A 1 90 ? 0.501 -9.175 -11.498 1.00 93.75 90 VAL A O 1
ATOM 730 N N . ASP A 1 91 ? -1.360 -9.916 -12.480 1.00 95.56 91 ASP A N 1
ATOM 731 C CA . ASP A 1 91 ? -2.084 -10.129 -11.226 1.00 95.56 91 ASP A CA 1
ATOM 732 C C . ASP A 1 91 ? -1.416 -11.152 -10.306 1.00 95.56 91 ASP A C 1
ATOM 734 O O . ASP A 1 91 ? -1.615 -11.130 -9.090 1.00 95.56 91 ASP A O 1
ATOM 738 N N . SER A 1 92 ? -0.569 -12.022 -10.855 1.00 94.81 92 SER A N 1
ATOM 739 C CA . SER A 1 92 ? 0.237 -12.931 -10.046 1.00 94.81 92 SER A CA 1
ATOM 740 C C . SER A 1 92 ? 1.227 -12.166 -9.168 1.00 94.81 92 SER A C 1
ATOM 742 O O . SER A 1 92 ? 1.392 -12.534 -8.010 1.00 94.81 92 SER A O 1
ATOM 744 N N . THR A 1 93 ? 1.831 -11.078 -9.653 1.00 95.75 93 THR A N 1
ATOM 745 C CA . THR A 1 93 ? 2.800 -10.271 -8.889 1.00 95.75 93 THR A CA 1
ATOM 746 C C . THR A 1 93 ? 2.159 -9.060 -8.212 1.00 95.75 93 THR A C 1
ATOM 748 O O . THR A 1 93 ? 2.565 -8.686 -7.114 1.00 95.75 93 THR A O 1
ATOM 751 N N . ARG A 1 94 ? 1.124 -8.465 -8.815 1.00 96.25 94 ARG A N 1
ATOM 752 C CA . ARG A 1 94 ? 0.366 -7.334 -8.254 1.00 96.25 94 ARG A CA 1
ATOM 753 C C . ARG A 1 94 ? -0.302 -7.687 -6.933 1.00 96.25 94 ARG A C 1
ATOM 755 O O . ARG A 1 94 ? -0.311 -6.875 -6.021 1.00 96.25 94 ARG A O 1
ATOM 762 N N . PHE A 1 95 ? -0.844 -8.899 -6.830 1.00 97.62 95 PHE A N 1
ATOM 763 C CA . PHE A 1 95 ? -1.546 -9.350 -5.6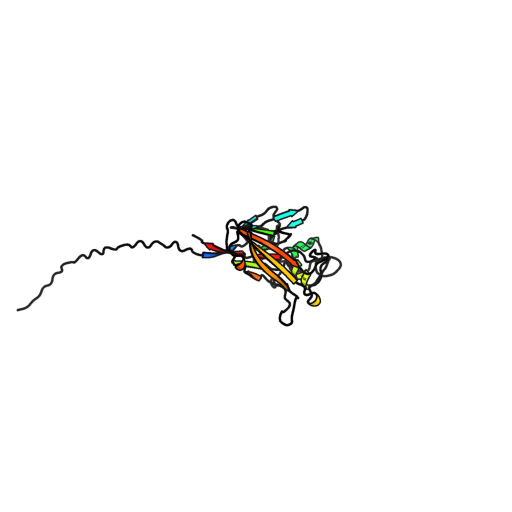32 1.00 97.62 95 PHE A CA 1
ATOM 764 C C . PHE A 1 95 ? -0.691 -10.227 -4.712 1.00 97.62 95 PHE A C 1
ATOM 766 O O . PHE A 1 95 ? -1.222 -10.814 -3.777 1.00 97.62 95 PHE A O 1
ATOM 773 N N . SER A 1 96 ? 0.615 -10.334 -4.951 1.00 97.06 96 SER A N 1
ATOM 774 C CA . SER A 1 96 ? 1.534 -11.033 -4.046 1.00 97.06 96 SER A CA 1
ATOM 775 C C . SER A 1 96 ? 2.324 -10.023 -3.230 1.00 97.06 96 SER A C 1
ATOM 777 O O . SER A 1 96 ? 2.814 -9.045 -3.792 1.00 97.06 96 SER A O 1
ATOM 779 N N . VAL A 1 97 ? 2.499 -10.277 -1.935 1.00 96.94 97 VAL A N 1
ATOM 780 C CA . VAL A 1 97 ? 3.449 -9.521 -1.112 1.00 96.94 97 VAL A CA 1
ATOM 781 C C . VAL A 1 97 ? 4.881 -9.946 -1.438 1.00 96.94 97 VAL A C 1
ATOM 783 O O . VAL A 1 97 ? 5.157 -11.128 -1.661 1.00 96.94 97 VAL A O 1
ATOM 786 N N . TYR A 1 98 ? 5.801 -8.985 -1.505 1.00 96.19 98 TYR A N 1
ATOM 787 C CA . TYR A 1 98 ? 7.221 -9.278 -1.621 1.00 96.19 98 TYR A CA 1
ATOM 788 C C . TYR A 1 98 ? 7.831 -9.499 -0.237 1.00 96.19 98 TYR A C 1
ATOM 790 O O . TYR A 1 98 ? 7.960 -8.573 0.561 1.00 96.19 98 TYR A O 1
ATOM 798 N N . THR A 1 99 ? 8.257 -10.732 -0.001 1.00 94.50 99 THR A N 1
AT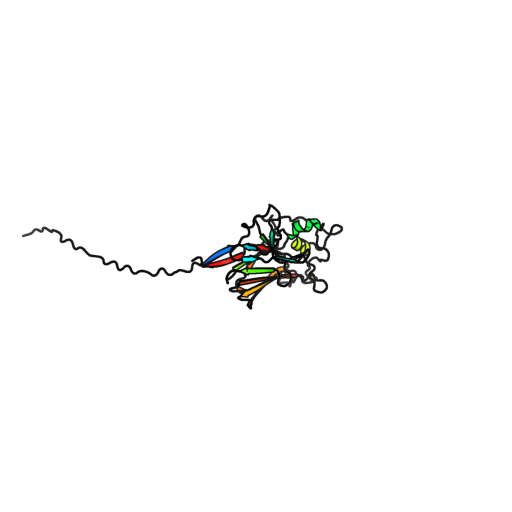OM 799 C CA . THR A 1 99 ? 9.012 -11.170 1.176 1.00 94.50 99 THR A CA 1
ATOM 800 C C . THR A 1 99 ? 10.235 -11.968 0.714 1.00 94.50 99 THR A C 1
ATOM 802 O O . THR A 1 99 ? 10.219 -12.583 -0.364 1.00 94.50 99 THR A O 1
ATOM 805 N N . LEU A 1 100 ? 11.314 -11.997 1.504 1.00 90.19 100 LEU A N 1
ATOM 806 C CA . LEU A 1 100 ? 12.531 -12.749 1.150 1.00 90.19 100 LEU A CA 1
ATOM 807 C C . LEU A 1 100 ? 12.243 -14.252 1.003 1.00 90.19 100 LEU A C 1
ATOM 809 O O . LEU A 1 100 ? 12.609 -14.882 0.008 1.00 90.19 100 LEU A O 1
ATOM 813 N N . THR A 1 101 ? 11.481 -14.818 1.931 1.00 87.69 101 THR A N 1
ATOM 814 C CA . THR A 1 101 ? 10.946 -16.185 1.858 1.00 87.69 101 THR A CA 1
ATOM 815 C C . THR A 1 101 ? 9.524 -16.170 1.302 1.00 87.69 101 THR A C 1
ATOM 817 O O . THR A 1 101 ? 8.941 -15.098 1.162 1.00 87.69 101 THR A O 1
ATOM 820 N N . PRO A 1 102 ? 8.955 -17.290 0.832 1.00 84.00 102 PRO A N 1
ATOM 821 C CA . PRO A 1 102 ? 7.534 -17.323 0.496 1.00 84.00 102 PRO A CA 1
ATOM 822 C C . PRO A 1 102 ? 6.694 -16.898 1.711 1.00 84.00 102 PRO A C 1
ATOM 824 O O . PRO A 1 102 ? 6.914 -17.418 2.802 1.00 84.00 102 PRO A O 1
ATOM 827 N N . HIS A 1 103 ? 5.734 -15.987 1.521 1.00 83.56 103 HIS A N 1
ATOM 828 C CA . HIS A 1 103 ? 4.774 -15.611 2.567 1.00 83.56 103 HIS A CA 1
ATOM 829 C C . HIS A 1 103 ? 4.0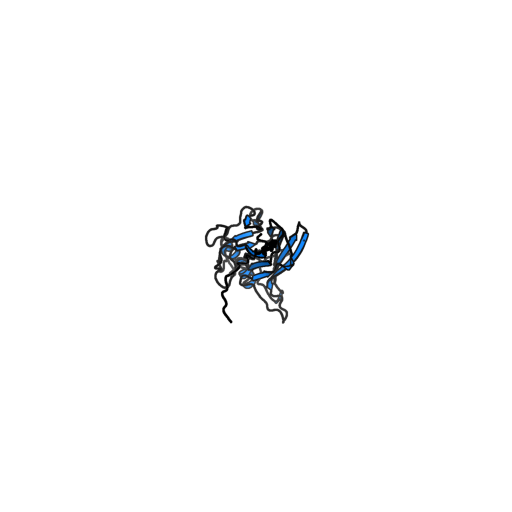57 -16.862 3.082 1.00 83.56 103 HIS A C 1
ATOM 831 O O . HIS A 1 103 ? 3.418 -17.577 2.309 1.00 83.56 103 HIS A O 1
ATOM 837 N N . ALA A 1 104 ? 4.226 -17.152 4.367 1.00 77.81 104 ALA A N 1
ATOM 838 C CA . ALA A 1 104 ? 3.638 -18.320 5.018 1.00 77.81 104 ALA A CA 1
ATOM 839 C C . ALA A 1 104 ? 2.376 -17.972 5.825 1.00 77.81 104 ALA A C 1
ATOM 841 O O . ALA A 1 104 ? 1.765 -18.869 6.402 1.00 77.81 104 ALA A O 1
ATOM 842 N N . GLY A 1 105 ? 1.999 -16.689 5.880 1.00 77.19 105 GLY A N 1
ATOM 843 C CA . GLY A 1 105 ? 0.733 -16.261 6.465 1.00 77.19 105 GLY A CA 1
ATOM 844 C C . GLY A 1 105 ? -0.452 -16.626 5.572 1.00 77.19 105 GLY A C 1
ATOM 845 O O . GLY A 1 105 ? -0.282 -17.080 4.437 1.00 77.19 105 GLY A O 1
ATOM 846 N N . GLY A 1 106 ? -1.659 -16.435 6.092 1.00 90.69 106 GLY A N 1
ATOM 847 C CA . GLY A 1 106 ? -2.872 -16.636 5.318 1.00 90.69 106 GLY A CA 1
ATOM 848 C C . GLY A 1 106 ? -3.201 -15.412 4.472 1.00 90.69 106 GLY A C 1
ATOM 849 O O . GLY A 1 106 ? -2.372 -14.931 3.689 1.00 90.69 106 GLY A O 1
ATOM 850 N N . ASN A 1 107 ? -4.432 -14.939 4.585 1.00 96.44 107 ASN A N 1
ATOM 851 C CA . ASN A 1 107 ? -4.890 -13.814 3.790 1.00 96.44 107 ASN A CA 1
ATOM 852 C C . ASN A 1 107 ? -4.299 -12.493 4.290 1.00 96.44 107 ASN A C 1
ATOM 854 O O . ASN A 1 107 ? -4.225 -12.232 5.484 1.00 96.44 107 ASN A O 1
ATOM 858 N N . PHE A 1 108 ? -3.989 -11.618 3.346 1.00 97.50 108 PHE A N 1
ATOM 859 C CA . PHE A 1 108 ? -3.623 -10.227 3.571 1.00 97.50 108 PHE A CA 1
ATOM 860 C C . PHE A 1 108 ? -4.430 -9.331 2.629 1.00 97.50 108 PHE A C 1
ATOM 862 O O . PHE A 1 108 ? -5.126 -9.808 1.722 1.00 97.50 108 PHE A O 1
ATOM 869 N N . LEU A 1 109 ? -4.330 -8.019 2.823 1.00 98.44 109 LEU A N 1
ATOM 870 C CA . LEU A 1 109 ? -4.955 -7.052 1.936 1.00 98.44 109 LEU A CA 1
ATOM 871 C C . LEU A 1 109 ? -3.948 -6.469 0.948 1.00 98.44 109 LEU A C 1
ATOM 873 O O . LEU A 1 109 ? -2.787 -6.220 1.265 1.00 98.44 109 LEU A O 1
ATOM 877 N N . VAL A 1 110 ? -4.419 -6.215 -0.266 1.00 98.62 110 VAL A N 1
ATOM 878 C CA . VAL A 1 110 ? -3.721 -5.416 -1.271 1.00 98.62 110 VAL A CA 1
ATOM 879 C C . VAL A 1 110 ? -4.489 -4.118 -1.417 1.00 98.62 110 VAL A C 1
ATOM 881 O O . VAL A 1 110 ? -5.684 -4.125 -1.707 1.00 98.62 110 VAL A O 1
ATOM 884 N N . VAL A 1 111 ? -3.800 -3.010 -1.189 1.00 98.75 111 VAL A N 1
ATOM 885 C CA . VAL A 1 111 ? -4.373 -1.670 -1.193 1.00 98.75 111 VAL A CA 1
ATOM 886 C C . VAL A 1 111 ? -4.016 -0.995 -2.506 1.00 98.75 111 VAL A C 1
ATOM 888 O O . VAL A 1 111 ? -2.848 -0.988 -2.898 1.00 98.75 111 VAL A O 1
ATOM 891 N N . ARG A 1 112 ? -5.014 -0.403 -3.162 1.00 98.25 112 ARG A N 1
ATOM 892 C CA . ARG A 1 112 ? -4.845 0.442 -4.345 1.00 98.25 112 ARG A CA 1
ATOM 893 C C . ARG A 1 112 ? -5.421 1.839 -4.084 1.00 98.25 112 ARG A C 1
ATOM 895 O O . ARG A 1 112 ? -6.611 2.064 -4.329 1.00 98.25 112 ARG A O 1
ATOM 902 N N . PRO A 1 113 ? -4.607 2.775 -3.571 1.00 97.62 113 PRO A N 1
ATOM 903 C CA . PRO A 1 113 ? -5.024 4.159 -3.357 1.00 97.62 113 PRO A CA 1
ATOM 904 C C . PRO A 1 113 ? -5.450 4.871 -4.640 1.00 97.62 113 PRO A C 1
ATOM 906 O O . PRO A 1 113 ? -4.834 4.697 -5.684 1.00 97.62 113 PRO A O 1
AT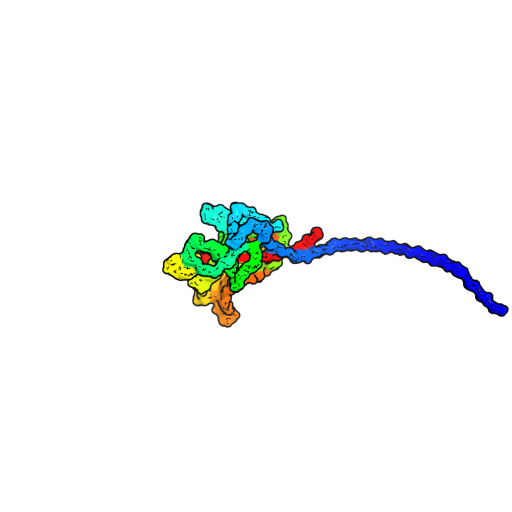OM 909 N N . LYS A 1 114 ? -6.467 5.731 -4.573 1.00 95.38 114 LYS A N 1
ATOM 910 C CA . LYS A 1 114 ? -6.822 6.664 -5.654 1.00 95.38 114 LYS A CA 1
ATOM 911 C C . LYS A 1 114 ? -7.571 7.846 -5.049 1.00 95.38 114 LYS A C 1
ATOM 913 O O . LYS A 1 114 ? -8.720 7.697 -4.655 1.00 95.38 114 LYS A O 1
ATOM 918 N N . GLY A 1 115 ? -6.913 9.000 -4.932 1.00 94.31 115 GLY A N 1
ATOM 919 C CA . GLY A 1 115 ? -7.454 10.093 -4.117 1.00 94.31 115 GLY A CA 1
ATOM 920 C C . GLY A 1 115 ? -7.770 9.590 -2.706 1.00 94.31 115 GLY A C 1
ATOM 921 O O . GLY A 1 115 ? -6.948 8.896 -2.112 1.00 94.31 115 GLY A O 1
ATOM 922 N N . ASP A 1 116 ? -8.980 9.862 -2.224 1.00 97.00 116 ASP A N 1
ATOM 923 C CA . ASP A 1 116 ? -9.442 9.424 -0.901 1.00 97.00 116 ASP A CA 1
ATOM 924 C C . ASP A 1 116 ? -10.095 8.025 -0.911 1.00 97.00 116 ASP A C 1
ATOM 926 O O . ASP A 1 116 ? -10.565 7.555 0.126 1.00 97.00 116 ASP A O 1
ATOM 930 N N . ASP A 1 117 ? -10.121 7.331 -2.057 1.00 96.56 117 ASP A N 1
ATOM 931 C CA . ASP A 1 117 ? -10.847 6.069 -2.256 1.00 96.56 117 ASP A CA 1
ATOM 932 C C . ASP A 1 117 ? -10.054 4.818 -1.820 1.00 96.56 117 ASP A C 1
ATOM 934 O O . ASP A 1 117 ? -10.198 3.745 -2.411 1.00 96.56 117 ASP A O 1
ATOM 938 N N . ALA A 1 118 ? -9.239 4.931 -0.770 1.00 98.38 118 ALA A N 1
ATOM 939 C CA . ALA A 1 118 ? -8.659 3.804 -0.038 1.00 98.38 118 ALA A CA 1
ATOM 940 C C . ALA A 1 118 ? -8.650 4.101 1.463 1.00 98.38 118 ALA A C 1
ATOM 942 O O . ALA A 1 118 ? -7.689 4.637 2.010 1.00 98.38 118 ALA A O 1
ATOM 943 N N . PHE A 1 119 ? -9.749 3.772 2.133 1.00 98.75 119 PHE A N 1
ATOM 944 C CA . PHE A 1 119 ? -9.975 4.070 3.535 1.00 98.75 119 PHE A CA 1
ATOM 945 C C . PHE A 1 119 ? -10.561 2.894 4.318 1.00 98.75 119 PHE A C 1
ATOM 947 O O . PHE A 1 119 ? -11.320 2.070 3.805 1.00 98.75 119 PHE A O 1
ATOM 954 N N . VAL A 1 120 ? -10.239 2.872 5.607 1.00 98.69 120 VAL A N 1
ATOM 955 C CA . VAL A 1 120 ? -10.839 1.967 6.584 1.00 98.69 120 VAL A CA 1
ATOM 956 C C . VAL A 1 120 ? -11.729 2.787 7.499 1.00 98.69 120 VAL A C 1
ATOM 958 O O . VAL A 1 120 ? -11.264 3.736 8.130 1.00 98.69 120 VAL A O 1
ATOM 961 N N . GLN A 1 121 ? -13.006 2.425 7.564 1.00 98.50 121 GLN A N 1
ATOM 962 C CA . GLN A 1 121 ? -13.983 2.991 8.485 1.00 98.50 121 GLN A CA 1
ATOM 963 C C . GLN A 1 121 ? -14.118 2.074 9.701 1.00 98.50 121 GLN A C 1
ATOM 965 O O . GLN A 1 121 ? -14.386 0.884 9.561 1.00 98.50 121 GLN A O 1
ATOM 970 N N . LEU A 1 122 ? -13.967 2.629 10.897 1.00 97.81 122 LEU A N 1
ATOM 971 C CA . LEU A 1 122 ? -14.120 1.907 12.155 1.00 97.81 122 LEU A CA 1
ATOM 972 C C . LEU A 1 122 ? -15.522 2.157 12.715 1.00 97.81 122 LEU A C 1
ATOM 974 O O . LEU A 1 122 ? -16.021 3.286 12.668 1.00 97.81 122 LEU A O 1
ATOM 978 N N . SER A 1 123 ? -16.152 1.115 13.260 1.00 96.81 123 SER A N 1
ATOM 979 C CA . SER A 1 123 ? -17.493 1.199 13.860 1.00 96.81 123 SER A CA 1
ATOM 980 C C . SER A 1 123 ? -17.538 2.069 15.122 1.00 96.81 123 SER A C 1
ATOM 982 O O . SER A 1 123 ? -18.603 2.535 15.522 1.00 96.81 123 SER A O 1
ATOM 984 N N . ARG A 1 124 ? -16.377 2.316 15.737 1.00 95.50 124 ARG A N 1
ATOM 985 C CA . ARG A 1 124 ? -16.194 3.185 16.901 1.00 95.50 124 ARG A CA 1
ATOM 986 C C . ARG A 1 124 ? -14.808 3.838 16.884 1.00 95.50 124 ARG A C 1
ATOM 988 O O . ARG A 1 124 ? -13.880 3.248 16.329 1.00 95.50 124 ARG A O 1
ATOM 995 N N . PRO A 1 125 ? -14.635 5.015 17.515 1.00 96.25 125 PRO A N 1
ATOM 996 C CA . PRO A 1 125 ? -13.317 5.603 17.706 1.00 96.25 125 PRO A CA 1
ATOM 997 C C . PRO A 1 125 ? -12.398 4.698 18.531 1.00 96.25 125 PRO A C 1
ATOM 999 O O . PRO A 1 125 ? -12.729 4.342 19.663 1.00 96.25 125 PRO A O 1
ATOM 1002 N N . ILE A 1 126 ? -11.225 4.376 17.996 1.00 95.56 126 ILE A N 1
ATOM 1003 C CA . ILE A 1 126 ? -10.199 3.600 18.696 1.00 95.56 126 ILE A CA 1
ATOM 1004 C C . ILE A 1 126 ? -8.804 4.089 18.302 1.00 95.56 126 ILE A C 1
ATOM 1006 O O . ILE A 1 126 ? -8.626 4.716 17.258 1.00 95.56 126 ILE A O 1
ATOM 1010 N N . GLN A 1 127 ? -7.818 3.855 19.164 1.00 95.62 127 GLN A N 1
ATOM 1011 C CA . GLN A 1 127 ? -6.421 4.091 18.824 1.00 95.62 127 GLN A CA 1
ATOM 1012 C C . GLN A 1 127 ? -5.870 2.845 18.133 1.00 95.62 127 GLN A C 1
ATOM 1014 O O . GLN A 1 127 ? -5.928 1.748 18.688 1.00 95.62 127 GLN A O 1
ATOM 1019 N N . ILE A 1 128 ? -5.347 3.023 16.922 1.00 97.31 128 ILE A N 1
ATOM 1020 C CA . ILE A 1 128 ? -4.646 1.961 16.202 1.00 97.31 128 ILE A CA 1
ATOM 1021 C C . ILE A 1 128 ? -3.178 2.035 16.611 1.00 97.31 128 ILE A C 1
ATOM 1023 O O . ILE A 1 128 ? -2.546 3.082 16.482 1.00 97.31 128 ILE A O 1
ATOM 1027 N N . ASP A 1 129 ? -2.631 0.929 17.097 1.00 97.06 129 ASP A N 1
ATOM 1028 C CA . ASP A 1 129 ? -1.252 0.884 17.568 1.00 97.06 129 ASP A CA 1
ATOM 1029 C C . ASP A 1 129 ? -0.297 0.800 16.383 1.00 97.06 129 ASP A C 1
ATOM 1031 O O . ASP A 1 129 ? 0.648 1.583 16.263 1.00 97.06 129 ASP A O 1
ATOM 1035 N N . LYS A 1 130 ? -0.556 -0.149 15.480 1.00 97.88 130 LYS A N 1
ATOM 1036 C CA . LYS A 1 130 ? 0.256 -0.359 14.285 1.00 97.88 130 LYS A CA 1
ATOM 1037 C C . LYS A 1 130 ? -0.489 -1.118 13.197 1.00 97.88 130 LYS A C 1
ATOM 1039 O O . LYS A 1 130 ? -1.500 -1.769 13.445 1.00 97.88 130 LYS A O 1
ATOM 1044 N N . ILE A 1 131 ? 0.097 -1.084 12.012 1.00 98.25 131 ILE A N 1
ATOM 1045 C CA . ILE A 1 131 ? -0.225 -1.949 10.876 1.00 98.25 131 ILE A CA 1
ATOM 1046 C C . ILE A 1 131 ? 1.061 -2.579 10.339 1.00 98.25 131 ILE A C 1
ATOM 1048 O O . ILE A 1 131 ? 2.150 -2.061 10.593 1.00 98.25 131 ILE A O 1
ATOM 1052 N N . LEU A 1 132 ? 0.955 -3.665 9.580 1.00 97.88 132 LEU A N 1
ATOM 1053 C CA . LEU A 1 132 ? 2.051 -4.192 8.771 1.00 97.88 132 LEU A CA 1
ATOM 1054 C C . LEU A 1 132 ? 1.863 -3.747 7.324 1.00 97.88 132 LEU A C 1
ATOM 1056 O O . LEU A 1 132 ? 0.778 -3.896 6.766 1.00 97.88 132 LEU A O 1
ATOM 1060 N N . VAL A 1 133 ? 2.919 -3.223 6.707 1.00 98.50 133 VAL A N 1
ATOM 1061 C CA . VAL A 1 133 ? 2.920 -2.862 5.284 1.00 98.50 133 VAL A CA 1
ATOM 1062 C C . VAL A 1 133 ? 4.041 -3.571 4.541 1.00 98.50 133 VAL A C 1
ATOM 1064 O O . VAL A 1 133 ? 5.097 -3.847 5.108 1.00 98.50 133 VAL A O 1
ATOM 1067 N N . GLY A 1 134 ? 3.829 -3.842 3.259 1.00 97.94 134 GLY A N 1
ATOM 1068 C CA . GLY A 1 134 ? 4.831 -4.456 2.393 1.00 97.94 134 GLY A CA 1
ATOM 1069 C C . GLY A 1 134 ? 4.694 -3.996 0.949 1.00 97.94 134 GLY A C 1
ATOM 1070 O O . GLY A 1 134 ? 3.626 -3.563 0.514 1.00 97.94 134 GLY A O 1
ATOM 1071 N N . ASN A 1 135 ? 5.776 -4.101 0.180 1.00 98.25 135 ASN A N 1
ATOM 1072 C CA . ASN A 1 135 ? 5.689 -3.935 -1.267 1.00 98.25 135 ASN A CA 1
ATOM 1073 C C . ASN A 1 135 ? 4.904 -5.104 -1.869 1.00 98.25 135 ASN A C 1
ATOM 1075 O O . ASN A 1 135 ? 5.096 -6.253 -1.469 1.00 98.25 135 ASN A O 1
ATOM 1079 N N . THR A 1 136 ? 4.088 -4.838 -2.889 1.00 97.94 136 THR A N 1
ATOM 1080 C CA . THR A 1 136 ? 3.690 -5.926 -3.792 1.00 97.94 136 THR A CA 1
ATOM 1081 C C . THR A 1 136 ? 4.912 -6.400 -4.576 1.00 97.94 136 THR A C 1
ATOM 1083 O O . THR A 1 136 ? 5.858 -5.637 -4.794 1.00 97.94 136 THR A O 1
ATOM 1086 N N . VAL A 1 137 ? 4.901 -7.644 -5.053 1.00 96.81 137 VAL A N 1
ATOM 1087 C CA . VAL A 1 137 ? 5.970 -8.164 -5.918 1.00 96.81 137 VAL A CA 1
ATOM 1088 C C . VAL A 1 137 ? 6.095 -7.316 -7.180 1.00 96.81 137 VAL A C 1
ATOM 1090 O O . VAL A 1 137 ? 7.214 -7.010 -7.584 1.00 96.81 137 VAL A O 1
ATOM 1093 N N . GLN A 1 138 ? 4.974 -6.885 -7.775 1.00 95.94 138 GLN A N 1
ATOM 1094 C CA . GLN A 1 138 ? 5.002 -6.021 -8.959 1.00 95.94 138 GLN A CA 1
ATOM 1095 C C . GLN A 1 138 ? 5.748 -4.713 -8.670 1.00 95.94 138 GLN A C 1
ATOM 1097 O O . GLN A 1 138 ? 6.639 -4.336 -9.433 1.00 95.94 138 GLN A O 1
ATOM 1102 N N . VAL A 1 139 ? 5.408 -4.031 -7.573 1.00 96.75 139 VAL A N 1
ATOM 1103 C CA . VAL A 1 139 ? 6.048 -2.763 -7.206 1.00 96.75 139 VAL A CA 1
ATOM 1104 C C . VAL A 1 139 ? 7.519 -2.968 -6.887 1.00 96.75 139 VAL A C 1
ATOM 1106 O O . VAL A 1 139 ? 8.343 -2.270 -7.471 1.00 96.75 139 VAL A O 1
ATOM 1109 N N . TYR A 1 140 ? 7.865 -3.963 -6.063 1.00 96.50 140 TYR A N 1
ATOM 1110 C CA . TYR A 1 140 ? 9.259 -4.293 -5.759 1.00 96.50 140 TYR A CA 1
ATOM 1111 C C . TYR A 1 140 ? 10.084 -4.518 -7.034 1.00 96.50 140 TYR A C 1
ATOM 1113 O O . TYR A 1 140 ? 11.153 -3.935 -7.208 1.00 96.50 140 TYR A O 1
ATOM 1121 N N . GLN A 1 141 ? 9.576 -5.341 -7.954 1.00 94.81 141 GLN A N 1
ATOM 1122 C CA . GLN A 1 141 ? 10.276 -5.633 -9.199 1.00 94.81 141 GLN A CA 1
ATOM 1123 C C . GLN A 1 141 ? 10.426 -4.378 -10.067 1.00 94.81 141 GLN A C 1
ATOM 1125 O O . GLN A 1 141 ? 11.496 -4.145 -10.625 1.00 94.81 141 GLN A O 1
ATOM 1130 N N . THR A 1 142 ? 9.383 -3.550 -10.145 1.00 94.00 142 THR A N 1
ATOM 1131 C CA . THR A 1 142 ? 9.385 -2.304 -10.923 1.00 94.00 142 THR A CA 1
ATOM 1132 C C . THR A 1 142 ? 10.469 -1.346 -10.441 1.00 94.00 142 THR A C 1
ATOM 1134 O O . THR A 1 142 ? 11.270 -0.859 -11.235 1.00 94.00 142 THR A O 1
ATOM 1137 N N . ILE A 1 143 ? 10.544 -1.110 -9.131 1.00 94.50 143 ILE A N 1
ATOM 1138 C CA . ILE A 1 143 ? 11.484 -0.134 -8.576 1.00 94.50 143 ILE A CA 1
ATOM 1139 C C . ILE A 1 143 ? 12.941 -0.612 -8.600 1.00 94.50 143 ILE A C 1
ATOM 1141 O O . ILE A 1 143 ? 13.851 0.218 -8.623 1.00 94.50 143 ILE A O 1
ATOM 1145 N N . MET A 1 144 ? 13.167 -1.931 -8.600 1.00 93.19 144 MET A N 1
ATOM 1146 C CA . MET A 1 144 ? 14.503 -2.539 -8.595 1.00 93.19 144 MET A CA 1
ATOM 1147 C C . MET A 1 144 ? 15.044 -2.834 -9.996 1.00 93.19 144 MET A C 1
ATOM 1149 O O . MET A 1 144 ? 16.238 -2.665 -10.231 1.00 93.19 144 MET A O 1
ATOM 1153 N N . TYR A 1 145 ? 14.187 -3.287 -10.914 1.00 91.69 145 TYR A N 1
ATOM 1154 C CA . TYR A 1 145 ? 14.588 -3.801 -12.230 1.00 91.69 145 TYR A CA 1
ATOM 1155 C C . TYR A 1 145 ? 14.020 -3.000 -13.401 1.00 91.69 145 TYR A C 1
ATOM 1157 O O . TYR A 1 145 ? 14.473 -3.175 -14.530 1.00 91.69 145 TYR A O 1
ATOM 1165 N N . GLY A 1 146 ? 13.087 -2.082 -13.138 1.00 85.94 146 GLY A N 1
ATOM 1166 C CA . GLY A 1 146 ? 12.641 -1.097 -14.113 1.00 85.94 146 GLY A CA 1
ATOM 1167 C C . GLY A 1 146 ? 11.435 -1.547 -14.917 1.00 85.94 146 GLY A C 1
ATOM 1168 O O . GLY A 1 146 ? 10.722 -2.462 -14.494 1.00 85.94 146 GLY A O 1
ATOM 1169 N N . PRO A 1 147 ? 11.183 -0.886 -16.059 1.00 86.25 147 PRO A N 1
ATOM 1170 C CA . PRO A 1 147 ? 10.055 -1.211 -16.908 1.00 86.25 147 PRO A CA 1
ATOM 1171 C C . PRO A 1 147 ? 10.263 -2.544 -17.619 1.00 86.25 147 PRO A C 1
ATOM 1173 O O . PRO A 1 147 ? 11.384 -3.006 -17.847 1.00 86.25 147 PRO A O 1
ATOM 1176 N N . GLY A 1 148 ? 9.153 -3.118 -18.054 1.00 84.06 148 GLY A N 1
ATOM 1177 C CA . GLY A 1 148 ? 9.172 -4.277 -18.921 1.00 84.06 148 GLY A CA 1
ATOM 1178 C C . GLY A 1 148 ? 7.798 -4.592 -19.486 1.00 84.06 148 GLY A C 1
ATOM 1179 O O . GLY A 1 148 ? 6.769 -4.081 -19.024 1.00 84.06 148 GLY A O 1
ATOM 1180 N N . ASN A 1 149 ? 7.814 -5.404 -20.532 1.00 87.00 149 ASN A N 1
ATOM 1181 C CA . ASN A 1 149 ? 6.661 -5.959 -21.220 1.00 87.00 149 ASN A CA 1
ATOM 1182 C C . ASN A 1 149 ? 7.093 -7.224 -21.982 1.00 87.00 149 ASN A C 1
ATOM 1184 O O . ASN A 1 149 ? 8.219 -7.690 -21.840 1.00 87.00 149 ASN A O 1
ATOM 1188 N N . SER A 1 150 ? 6.224 -7.755 -22.842 1.00 86.38 150 SER A N 1
ATOM 1189 C CA . SER A 1 150 ? 6.458 -9.004 -23.579 1.00 86.38 150 SER A CA 1
ATOM 1190 C C . SER A 1 150 ? 7.657 -8.984 -24.536 1.00 86.38 150 SER A C 1
ATOM 1192 O O . SER A 1 150 ? 8.025 -10.033 -25.053 1.00 86.38 150 SER A O 1
ATOM 1194 N N . THR A 1 151 ? 8.238 -7.814 -24.803 1.00 83.81 151 THR A N 1
ATOM 1195 C CA . THR A 1 151 ? 9.313 -7.609 -25.785 1.00 83.81 151 THR A CA 1
ATOM 1196 C C . THR A 1 151 ? 10.637 -7.205 -25.134 1.00 83.81 151 THR A C 1
ATOM 1198 O O . THR A 1 151 ? 11.698 -7.483 -25.686 1.00 83.81 151 THR A O 1
ATOM 1201 N N . VAL A 1 152 ? 10.604 -6.538 -23.976 1.00 82.94 152 VAL A N 1
ATOM 1202 C CA . VAL A 1 152 ? 11.800 -5.996 -23.317 1.00 82.94 152 VAL A CA 1
ATOM 1203 C C . VAL A 1 152 ? 11.657 -6.019 -21.800 1.00 82.94 152 VAL A C 1
ATOM 1205 O O . VAL A 1 152 ? 10.578 -5.771 -21.267 1.00 82.94 152 VAL A O 1
ATOM 1208 N N . GLY A 1 153 ? 12.772 -6.250 -21.107 1.00 82.94 153 GLY A N 1
ATOM 1209 C CA . GLY A 1 153 ? 12.824 -6.265 -19.648 1.00 82.94 153 GLY A CA 1
ATOM 1210 C C . GLY A 1 153 ? 12.237 -7.539 -19.038 1.00 82.94 153 GLY A C 1
ATOM 1211 O O . GLY A 1 153 ? 11.760 -8.430 -19.733 1.00 82.94 153 GLY A O 1
ATOM 1212 N N . ASN A 1 154 ? 12.305 -7.621 -17.709 1.00 81.62 154 ASN A N 1
ATOM 1213 C CA . ASN A 1 154 ? 11.853 -8.788 -16.944 1.00 81.62 154 ASN A CA 1
ATOM 1214 C C . ASN A 1 154 ? 10.604 -8.494 -16.091 1.00 81.62 154 ASN A C 1
ATOM 1216 O O . ASN A 1 154 ? 10.136 -9.359 -15.366 1.00 81.62 154 ASN A O 1
ATOM 1220 N N . THR A 1 155 ? 10.041 -7.289 -16.141 1.00 87.56 155 THR A N 1
ATOM 1221 C CA . THR A 1 155 ? 8.856 -6.903 -15.352 1.00 87.56 155 THR A CA 1
ATOM 1222 C C . THR A 1 155 ? 7.662 -6.623 -16.268 1.00 87.56 155 THR A C 1
ATOM 1224 O O . THR A 1 155 ? 7.806 -6.606 -17.488 1.00 87.56 155 THR A O 1
ATOM 1227 N N . PHE A 1 156 ? 6.472 -6.403 -15.701 1.00 89.69 156 PHE A N 1
ATOM 1228 C CA . PHE A 1 156 ? 5.332 -5.845 -16.431 1.00 89.69 156 PHE A CA 1
ATOM 1229 C C . PHE A 1 156 ? 4.931 -4.526 -15.772 1.00 89.69 156 PHE A C 1
ATOM 1231 O O . PHE A 1 156 ? 4.119 -4.480 -14.841 1.00 89.69 156 PHE A O 1
ATOM 1238 N N . ALA A 1 157 ? 5.574 -3.462 -16.239 1.00 89.25 157 ALA A N 1
ATOM 1239 C CA . ALA A 1 157 ? 5.410 -2.094 -15.761 1.00 89.25 157 ALA A CA 1
ATOM 1240 C C . ALA A 1 157 ? 5.782 -1.115 -16.892 1.00 89.25 157 ALA A C 1
ATOM 1242 O O . ALA A 1 157 ? 6.836 -0.481 -16.864 1.00 89.25 157 ALA A O 1
ATOM 1243 N N . PRO A 1 158 ? 4.987 -1.049 -17.973 1.00 87.56 158 PRO A N 1
ATOM 1244 C CA . PRO A 1 158 ? 5.275 -0.129 -19.066 1.00 87.56 158 PRO A CA 1
ATOM 1245 C C . PRO A 1 158 ? 5.208 1.325 -18.574 1.00 87.56 158 PRO A C 1
ATOM 1247 O O . PRO A 1 158 ? 4.284 1.695 -17.856 1.00 87.56 158 PRO A O 1
ATOM 1250 N N . GLY A 1 159 ? 6.177 2.147 -18.984 1.00 87.94 159 GLY A N 1
ATOM 1251 C CA . GLY A 1 159 ? 6.225 3.577 -18.650 1.00 87.94 159 GLY A CA 1
ATOM 1252 C C . GLY A 1 159 ? 6.908 3.925 -17.323 1.00 87.94 159 GLY A C 1
ATOM 1253 O O . GLY A 1 159 ? 7.014 5.104 -17.008 1.00 87.94 159 GLY A O 1
ATOM 1254 N N . THR A 1 160 ? 7.400 2.941 -16.567 1.00 91.88 160 THR A N 1
ATOM 1255 C CA . THR A 1 160 ? 8.105 3.173 -15.296 1.00 91.88 160 THR A CA 1
ATOM 1256 C C . THR A 1 160 ? 9.616 3.276 -15.472 1.00 91.88 160 THR A C 1
ATOM 1258 O O . THR A 1 160 ? 10.172 2.909 -16.509 1.00 91.88 160 THR A O 1
ATOM 1261 N N . THR A 1 161 ? 10.317 3.712 -14.430 1.00 90.81 161 THR A N 1
ATOM 1262 C CA . THR A 1 161 ? 11.782 3.783 -14.396 1.00 90.81 161 THR A CA 1
ATOM 1263 C C . THR A 1 161 ? 12.364 3.130 -13.137 1.00 90.81 161 THR A C 1
ATOM 1265 O O . THR A 1 161 ? 11.724 3.064 -12.092 1.00 90.81 161 THR A O 1
ATOM 1268 N N . ILE A 1 162 ? 13.595 2.604 -13.228 1.00 92.44 162 ILE A N 1
ATOM 1269 C CA . ILE A 1 162 ? 14.313 2.033 -12.067 1.00 92.44 162 ILE A CA 1
ATOM 1270 C C . ILE A 1 162 ? 14.605 3.148 -11.072 1.00 92.44 162 ILE A C 1
ATOM 1272 O O . ILE A 1 162 ? 15.231 4.124 -11.476 1.00 92.44 162 ILE A O 1
ATOM 1276 N N . MET A 1 163 ? 14.280 2.987 -9.788 1.00 93.06 163 MET A N 1
ATOM 1277 C CA . MET A 1 163 ? 14.600 3.996 -8.773 1.00 93.06 163 MET A CA 1
ATOM 1278 C C . MET A 1 163 ? 16.114 4.193 -8.616 1.00 93.06 163 MET A C 1
ATOM 1280 O O . MET A 1 163 ? 16.879 3.237 -8.488 1.00 93.06 163 MET A O 1
ATOM 1284 N N . SER A 1 164 ? 16.553 5.448 -8.562 1.00 92.00 164 SER A N 1
ATOM 1285 C CA . SER A 1 164 ? 17.963 5.831 -8.589 1.00 92.00 164 SER A CA 1
ATOM 1286 C C . SER A 1 164 ? 18.324 6.859 -7.518 1.00 92.00 164 SER A C 1
ATOM 1288 O O . SER A 1 164 ? 17.519 7.713 -7.145 1.00 92.00 164 SER A O 1
ATOM 1290 N N . VAL A 1 165 ? 19.582 6.813 -7.072 1.00 91.06 165 VAL A N 1
ATOM 1291 C CA . VAL A 1 165 ? 20.149 7.813 -6.150 1.00 91.06 165 VAL A CA 1
ATOM 1292 C C . VAL A 1 165 ? 20.280 9.178 -6.821 1.00 91.06 165 VAL A C 1
ATOM 1294 O O . VAL A 1 165 ? 19.982 10.198 -6.208 1.00 91.06 165 VAL A O 1
ATOM 1297 N N . ALA A 1 166 ? 20.651 9.208 -8.105 1.00 90.06 166 ALA A N 1
ATOM 1298 C CA . ALA A 1 166 ? 20.825 10.451 -8.857 1.00 90.06 166 ALA A CA 1
ATOM 1299 C C . ALA A 1 166 ? 19.546 11.306 -8.899 1.00 90.06 166 ALA A C 1
ATOM 1301 O O . ALA A 1 166 ? 19.625 12.529 -8.824 1.00 90.06 166 ALA A O 1
ATOM 1302 N N . ARG A 1 167 ? 18.370 10.666 -8.971 1.00 90.94 167 ARG A N 1
ATOM 1303 C CA . ARG A 1 167 ? 17.067 11.348 -8.934 1.00 90.94 167 ARG A CA 1
ATOM 1304 C C . ARG A 1 167 ? 16.461 11.452 -7.534 1.00 90.94 167 ARG A C 1
ATOM 1306 O O . ARG A 1 167 ? 15.389 12.028 -7.390 1.00 90.94 167 ARG A O 1
ATOM 1313 N N . LYS A 1 168 ? 17.145 10.928 -6.507 1.00 92.31 168 LYS A N 1
ATOM 1314 C CA . LYS A 1 168 ? 16.660 10.855 -5.118 1.00 92.31 168 LYS A CA 1
ATOM 1315 C C . LYS A 1 168 ? 15.288 10.183 -5.026 1.00 92.31 168 LYS A C 1
ATOM 1317 O O . LYS A 1 168 ? 14.402 10.647 -4.308 1.00 92.31 168 LYS A O 1
ATOM 1322 N N . ASP A 1 169 ? 15.116 9.108 -5.793 1.00 94.50 169 ASP A N 1
ATOM 1323 C CA . ASP A 1 169 ? 13.812 8.482 -5.950 1.00 94.50 169 ASP A CA 1
ATOM 1324 C C . ASP A 1 169 ? 13.284 7.913 -4.626 1.00 94.50 169 ASP A C 1
ATOM 1326 O O . ASP A 1 169 ? 14.037 7.321 -3.853 1.00 94.50 169 ASP A O 1
ATOM 1330 N N . ASN A 1 170 ? 11.982 8.034 -4.375 1.00 96.19 170 ASN A N 1
ATOM 1331 C CA . ASN A 1 170 ? 11.325 7.400 -3.230 1.00 96.19 170 ASN A CA 1
ATOM 1332 C C . ASN A 1 170 ? 9.916 6.878 -3.575 1.00 96.19 170 ASN A C 1
ATOM 1334 O O . ASN A 1 170 ? 9.319 7.254 -4.588 1.00 96.19 170 ASN A O 1
ATOM 1338 N N . LEU A 1 171 ? 9.425 5.960 -2.741 1.00 97.75 171 LEU A N 1
ATOM 1339 C CA . LEU A 1 171 ? 8.054 5.454 -2.743 1.00 97.75 171 LEU A CA 1
ATOM 1340 C C . LEU A 1 171 ? 7.519 5.546 -1.313 1.00 97.75 171 LEU A C 1
ATOM 1342 O O . LEU A 1 171 ? 8.073 4.921 -0.404 1.00 97.75 171 LEU A O 1
ATOM 1346 N N . LYS A 1 172 ? 6.455 6.322 -1.117 1.00 98.06 172 LYS A N 1
ATOM 1347 C CA . LYS A 1 172 ? 5.944 6.717 0.195 1.00 98.06 172 LYS A CA 1
ATOM 1348 C C . LYS A 1 172 ? 4.463 6.389 0.340 1.00 98.06 172 LYS A C 1
ATOM 1350 O O . LYS A 1 172 ? 3.665 6.758 -0.515 1.00 98.06 172 LYS A O 1
ATOM 1355 N N . ILE A 1 173 ? 4.108 5.756 1.452 1.00 98.62 173 ILE A N 1
ATOM 1356 C CA . ILE A 1 173 ? 2.737 5.654 1.949 1.00 98.62 173 ILE A CA 1
ATOM 1357 C C . ILE A 1 173 ? 2.492 6.836 2.888 1.00 98.62 173 ILE A C 1
ATOM 1359 O O . ILE A 1 173 ? 3.299 7.091 3.783 1.00 98.62 173 ILE A O 1
ATOM 1363 N N . THR A 1 174 ? 1.361 7.511 2.720 1.00 98.81 174 THR A N 1
ATOM 1364 C CA . THR A 1 174 ? 0.846 8.498 3.673 1.00 98.81 174 THR A CA 1
ATOM 1365 C C . THR A 1 174 ? -0.473 7.986 4.239 1.00 98.81 174 THR A C 1
ATOM 1367 O O . THR A 1 174 ? -1.353 7.564 3.491 1.00 98.81 174 THR A O 1
ATOM 1370 N N . ILE A 1 175 ? -0.606 8.009 5.562 1.00 98.81 175 ILE A N 1
ATOM 1371 C CA . ILE A 1 175 ? -1.754 7.486 6.304 1.00 98.81 175 ILE A CA 1
ATOM 1372 C C . ILE A 1 175 ? -2.332 8.631 7.116 1.00 98.81 175 ILE A C 1
ATOM 1374 O O . ILE A 1 175 ? -1.672 9.156 8.012 1.00 98.81 175 ILE A O 1
ATOM 1378 N N . LYS A 1 176 ? -3.564 9.018 6.809 1.00 98.88 176 LYS A N 1
ATOM 1379 C CA . LYS A 1 176 ? -4.263 10.092 7.513 1.00 98.88 176 LYS A CA 1
ATOM 1380 C C . LYS A 1 176 ? -5.312 9.529 8.450 1.00 98.88 176 LYS A C 1
ATOM 1382 O O . LYS A 1 176 ? -6.108 8.692 8.033 1.00 98.88 176 LYS A O 1
ATOM 1387 N N . GLY A 1 177 ? -5.318 9.999 9.691 1.00 98.75 177 GLY A N 1
ATOM 1388 C CA . GLY A 1 177 ? -6.316 9.659 10.699 1.00 98.75 177 GLY A CA 1
ATOM 1389 C C . GLY A 1 177 ? -7.421 10.702 10.770 1.00 98.75 177 GLY A C 1
ATOM 1390 O O . GLY A 1 177 ? -7.155 11.894 10.639 1.00 98.75 177 GLY A O 1
ATOM 1391 N N . PHE A 1 178 ? -8.656 10.259 10.991 1.00 98.81 178 PHE A N 1
ATOM 1392 C CA . PHE A 1 178 ? -9.807 11.136 11.162 1.00 98.81 178 PHE A CA 1
ATOM 1393 C C . PHE A 1 178 ? -10.668 10.690 12.341 1.00 98.81 178 PHE A C 1
ATOM 1395 O O . PHE A 1 178 ? -10.903 9.496 12.544 1.00 98.81 178 PHE A O 1
ATOM 1402 N N . LEU A 1 179 ? -11.195 11.665 13.076 1.00 98.56 179 LEU A N 1
ATOM 1403 C CA . LEU A 1 179 ? -12.216 11.487 14.098 1.00 98.56 179 LEU A CA 1
ATOM 1404 C C . LEU A 1 179 ? -13.393 12.396 13.763 1.00 98.56 179 LEU A C 1
ATOM 1406 O O . LEU A 1 179 ? -13.250 13.614 13.739 1.00 98.56 179 LEU A O 1
ATOM 1410 N N . ASN A 1 180 ? -14.561 11.807 13.502 1.00 97.25 180 ASN A N 1
ATOM 1411 C CA . ASN A 1 180 ? -15.772 12.556 13.144 1.00 97.25 180 ASN A CA 1
ATOM 1412 C C . ASN A 1 180 ? -15.533 13.528 11.969 1.00 97.25 180 ASN A C 1
ATOM 1414 O O . ASN A 1 180 ? -15.947 14.683 12.013 1.00 97.25 180 ASN A O 1
ATOM 1418 N N . ASN A 1 181 ? -14.843 13.045 10.928 1.00 95.81 181 ASN A N 1
ATOM 1419 C CA . ASN A 1 181 ? -14.436 13.796 9.730 1.00 95.81 181 ASN A CA 1
ATOM 1420 C C . ASN A 1 181 ? -13.413 14.927 9.950 1.00 95.81 181 ASN A C 1
ATOM 1422 O O . ASN A 1 181 ? -13.100 15.642 9.003 1.00 95.81 181 ASN A O 1
ATOM 1426 N N . VAL A 1 182 ? -12.846 15.069 11.150 1.00 98.25 182 VAL A N 1
ATOM 1427 C CA . VAL A 1 182 ? -11.738 15.995 11.424 1.00 98.25 182 VAL A CA 1
ATOM 1428 C C . VAL A 1 182 ? -10.421 15.226 11.379 1.00 98.25 182 VAL A C 1
ATOM 1430 O O . VAL A 1 182 ? -10.303 14.195 12.040 1.00 98.25 182 VAL A O 1
ATOM 1433 N N . GLU A 1 183 ? -9.442 15.702 10.602 1.00 98.44 183 GLU A N 1
ATOM 1434 C CA . GLU A 1 183 ? -8.102 15.096 10.544 1.00 98.44 183 GLU A CA 1
ATOM 1435 C C . GLU A 1 183 ? -7.432 15.191 11.927 1.00 98.44 183 GLU A C 1
ATOM 1437 O O . GLU A 1 183 ? -7.357 16.271 12.512 1.00 98.44 183 GLU A O 1
ATOM 1442 N N . THR A 1 184 ? -6.966 14.062 12.466 1.00 98.44 184 THR A N 1
ATOM 1443 C CA . THR A 1 184 ? -6.291 13.990 13.775 1.00 98.44 184 THR A CA 1
ATOM 1444 C C . THR A 1 184 ? -4.774 13.955 13.651 1.00 98.44 184 THR A C 1
ATOM 1446 O O . THR A 1 184 ? -4.067 14.332 14.583 1.00 98.44 184 THR A O 1
ATOM 1449 N N . GLY A 1 185 ? -4.265 13.504 12.506 1.00 98.31 185 GLY A N 1
ATOM 1450 C CA . GLY A 1 185 ? -2.841 13.410 12.245 1.00 98.31 185 GLY A CA 1
ATOM 1451 C C . GLY A 1 185 ? -2.530 12.704 10.934 1.00 98.31 185 GLY A C 1
ATOM 1452 O O . GLY A 1 185 ? -3.403 12.139 10.271 1.00 98.31 185 GLY A O 1
ATOM 1453 N N . THR A 1 186 ? -1.246 12.717 10.596 1.00 98.75 186 THR A N 1
ATOM 1454 C CA . THR A 1 186 ? -0.690 12.069 9.410 1.00 98.75 186 THR A CA 1
ATOM 1455 C C . THR A 1 186 ? 0.556 11.268 9.803 1.00 98.75 186 THR A C 1
ATOM 1457 O O . THR A 1 186 ? 1.377 11.739 10.590 1.00 98.75 186 THR A O 1
ATOM 1460 N N . VAL A 1 187 ? 0.704 10.065 9.247 1.00 98.81 187 VAL A N 1
ATOM 1461 C CA . VAL A 1 187 ? 1.895 9.211 9.355 1.00 98.81 187 VAL A CA 1
ATOM 1462 C C . VAL A 1 187 ? 2.426 8.919 7.957 1.00 98.81 187 VAL A C 1
ATOM 1464 O O . VAL A 1 187 ? 1.691 8.427 7.104 1.00 98.81 187 VAL A O 1
ATOM 1467 N N . ASP A 1 188 ? 3.711 9.183 7.741 1.00 98.50 188 ASP A N 1
ATOM 1468 C CA . ASP A 1 188 ? 4.418 8.870 6.500 1.00 98.50 188 ASP A CA 1
ATOM 1469 C C . ASP A 1 188 ? 5.346 7.665 6.699 1.00 98.50 188 ASP A C 1
ATOM 1471 O O . ASP A 1 188 ? 6.073 7.581 7.691 1.00 98.50 188 ASP A O 1
ATOM 1475 N N . PHE A 1 189 ? 5.367 6.751 5.728 1.00 98.25 189 PHE A N 1
ATOM 1476 C CA . PHE A 1 189 ? 6.258 5.594 5.713 1.00 98.25 189 PHE A CA 1
ATOM 1477 C C . PHE A 1 189 ? 6.844 5.359 4.318 1.00 98.25 189 PHE A C 1
ATOM 1479 O O . PHE A 1 189 ? 6.129 5.369 3.320 1.00 98.25 189 PHE A O 1
ATOM 1486 N N . LEU A 1 190 ? 8.152 5.121 4.233 1.00 97.75 190 LEU A N 1
ATOM 1487 C CA . LEU A 1 190 ? 8.854 4.887 2.970 1.00 97.75 190 LEU A CA 1
ATOM 1488 C C . LEU A 1 190 ? 8.960 3.384 2.685 1.00 97.75 190 LEU A C 1
ATOM 1490 O O . LEU A 1 190 ? 9.626 2.651 3.412 1.00 97.75 190 LEU A O 1
ATOM 1494 N N . LEU A 1 191 ? 8.346 2.933 1.589 1.00 98.06 191 LEU A N 1
ATOM 1495 C CA . LEU A 1 191 ? 8.511 1.574 1.057 1.00 98.06 191 LEU A CA 1
ATOM 1496 C C . LEU A 1 191 ? 9.837 1.404 0.304 1.00 98.06 191 LEU A C 1
ATOM 1498 O O . LEU A 1 191 ? 10.348 0.287 0.180 1.00 98.06 191 LEU A O 1
ATOM 1502 N N . ALA A 1 192 ? 10.394 2.503 -0.203 1.00 97.00 192 ALA A N 1
ATOM 1503 C CA . ALA A 1 192 ? 11.735 2.568 -0.761 1.00 97.00 192 ALA A CA 1
ATOM 1504 C C . ALA A 1 192 ? 12.260 4.004 -0.732 1.00 97.00 192 ALA A C 1
ATOM 1506 O O . ALA A 1 192 ? 11.502 4.955 -0.925 1.00 97.00 192 ALA A O 1
ATOM 1507 N N . ASP A 1 193 ? 13.570 4.146 -0.549 1.00 95.12 193 ASP A N 1
ATOM 1508 C CA . ASP A 1 193 ? 14.242 5.441 -0.562 1.00 95.12 193 ASP A CA 1
ATOM 1509 C C . ASP A 1 193 ? 15.622 5.347 -1.229 1.00 95.12 193 ASP A C 1
ATOM 1511 O O . ASP A 1 193 ? 16.394 4.408 -0.993 1.00 95.12 193 ASP A O 1
ATOM 1515 N N . ARG A 1 194 ? 15.914 6.312 -2.098 1.00 93.50 194 ARG A N 1
ATOM 1516 C CA . ARG A 1 194 ? 17.202 6.557 -2.757 1.00 93.50 194 ARG A CA 1
ATOM 1517 C C . ARG A 1 194 ? 17.695 7.982 -2.506 1.00 93.50 194 ARG A C 1
ATOM 1519 O O . ARG A 1 194 ? 18.605 8.439 -3.186 1.00 93.50 194 ARG A O 1
ATOM 1526 N N . SER A 1 195 ? 17.133 8.696 -1.532 1.00 83.12 195 SER A N 1
ATOM 1527 C CA . SER A 1 195 ? 17.496 10.078 -1.200 1.00 83.12 195 SER A CA 1
ATOM 1528 C C . SER A 1 195 ? 18.934 10.275 -0.694 1.00 83.12 195 SER A C 1
ATOM 1530 O O . SER A 1 195 ? 19.304 11.414 -0.417 1.00 83.12 195 SER A O 1
ATOM 1532 N N . SER A 1 196 ? 19.729 9.199 -0.575 1.00 69.62 196 SER A N 1
ATOM 1533 C CA . SER A 1 196 ? 20.957 9.108 0.225 1.00 69.62 196 SER A CA 1
ATOM 1534 C C . SER A 1 196 ? 21.822 10.373 0.220 1.00 69.62 196 SER A C 1
ATOM 1536 O O . SER A 1 196 ? 22.480 10.696 -0.769 1.00 69.62 196 SER A O 1
ATOM 1538 N N . ASP A 1 197 ? 21.855 11.030 1.378 1.00 60.91 197 ASP A N 1
ATOM 1539 C CA . ASP A 1 197 ? 23.017 11.750 1.906 1.00 60.91 197 ASP A CA 1
ATOM 1540 C C . ASP A 1 197 ? 24.007 10.696 2.461 1.00 60.91 197 ASP A C 1
ATOM 1542 O O . ASP A 1 197 ? 23.607 9.559 2.724 1.00 60.91 197 ASP A O 1
ATOM 1546 N N . ALA A 1 198 ? 25.291 11.036 2.612 1.00 59.16 198 ALA A N 1
ATOM 1547 C CA . ALA A 1 198 ? 26.328 10.200 3.228 1.00 59.16 198 ALA A CA 1
ATOM 1548 C C . ALA A 1 198 ? 25.903 9.475 4.533 1.00 59.16 198 ALA A C 1
ATOM 1550 O O . ALA A 1 198 ? 26.475 8.438 4.868 1.00 59.16 198 ALA A O 1
ATOM 1551 N N . LEU A 1 199 ? 24.887 9.976 5.247 1.00 58.78 199 LEU A N 1
ATOM 1552 C CA . LEU A 1 199 ? 24.310 9.397 6.464 1.00 58.78 199 LEU A CA 1
ATOM 1553 C C . LEU A 1 199 ? 23.078 8.493 6.254 1.00 58.78 199 LEU A C 1
ATOM 1555 O O . LEU A 1 199 ? 22.689 7.782 7.181 1.00 58.78 199 LEU A O 1
ATOM 1559 N N . LYS A 1 200 ? 22.448 8.478 5.070 1.00 64.75 200 LYS A N 1
ATOM 1560 C CA . LYS A 1 200 ? 21.229 7.695 4.789 1.00 64.75 200 LYS A CA 1
ATOM 1561 C C . LYS A 1 200 ? 21.498 6.614 3.749 1.00 64.75 200 LYS A C 1
ATOM 1563 O O . LYS A 1 200 ? 21.701 6.897 2.574 1.00 64.75 200 LYS A O 1
ATOM 1568 N N . ARG A 1 201 ? 21.462 5.345 4.164 1.00 74.38 201 ARG A N 1
ATOM 1569 C CA . ARG A 1 201 ? 21.569 4.215 3.229 1.00 74.38 201 ARG A CA 1
ATOM 1570 C C . ARG A 1 201 ? 20.299 4.114 2.383 1.00 74.38 201 ARG A C 1
ATOM 1572 O O . ARG A 1 201 ? 19.196 4.151 2.921 1.00 74.38 201 ARG A O 1
ATOM 1579 N N . SER A 1 202 ? 20.469 3.940 1.072 1.00 90.12 202 SER A N 1
ATOM 1580 C CA . SER A 1 202 ? 19.371 3.550 0.183 1.00 90.12 202 SER A CA 1
ATOM 1581 C C . SER A 1 202 ? 18.783 2.215 0.634 1.00 90.12 202 SER A C 1
ATOM 1583 O O . SER A 1 202 ? 19.534 1.295 0.959 1.00 90.12 202 SER A O 1
ATOM 1585 N N . PHE A 1 203 ? 17.458 2.088 0.619 1.00 93.69 203 PHE A N 1
ATOM 1586 C CA . PHE A 1 203 ? 16.794 0.852 1.027 1.00 93.69 203 PHE A CA 1
ATOM 1587 C C . PHE A 1 203 ? 15.505 0.598 0.250 1.00 93.69 203 PHE A C 1
ATOM 1589 O O . PHE A 1 203 ? 14.902 1.493 -0.339 1.00 93.69 203 PHE A O 1
ATOM 1596 N N . THR A 1 204 ? 15.079 -0.658 0.254 1.00 95.94 204 THR A N 1
ATOM 1597 C CA . THR A 1 204 ? 13.766 -1.090 -0.229 1.00 95.94 204 THR A CA 1
ATOM 1598 C C . THR A 1 204 ? 13.203 -2.049 0.797 1.00 95.94 204 THR A C 1
ATOM 1600 O O . THR A 1 204 ? 13.934 -2.910 1.279 1.00 95.94 204 THR A O 1
ATOM 1603 N N . VAL A 1 205 ? 11.929 -1.901 1.142 1.00 96.88 205 VAL A N 1
ATOM 1604 C CA . VAL A 1 205 ? 11.243 -2.828 2.040 1.00 96.88 205 VAL A CA 1
ATOM 1605 C C . VAL A 1 205 ? 11.093 -4.181 1.340 1.00 96.88 205 VAL A C 1
ATOM 1607 O O . VAL A 1 205 ? 10.463 -4.272 0.285 1.00 96.88 205 VAL A O 1
ATOM 1610 N N . THR A 1 206 ? 11.706 -5.218 1.915 1.00 95.81 206 THR A N 1
ATOM 1611 C CA . THR A 1 206 ? 11.743 -6.589 1.371 1.00 95.81 206 THR A CA 1
ATOM 1612 C C . THR A 1 206 ? 10.982 -7.609 2.218 1.00 95.81 206 THR A C 1
ATOM 1614 O O . THR A 1 206 ? 11.134 -8.809 1.995 1.00 95.81 206 THR A O 1
ATOM 1617 N N . ASP A 1 207 ? 10.241 -7.145 3.220 1.00 95.50 207 ASP A N 1
ATOM 1618 C CA . ASP A 1 207 ? 9.428 -7.959 4.123 1.00 95.50 207 ASP A CA 1
ATOM 1619 C C . ASP A 1 207 ? 8.309 -7.099 4.737 1.00 95.50 207 ASP A C 1
ATOM 1621 O O . ASP A 1 207 ? 8.255 -5.889 4.500 1.00 95.50 207 ASP A O 1
ATOM 1625 N N . TRP A 1 208 ? 7.432 -7.700 5.536 1.00 96.62 208 TRP A N 1
ATOM 1626 C CA . TRP A 1 208 ? 6.435 -6.984 6.324 1.00 96.62 208 TRP A CA 1
ATOM 1627 C C . TRP A 1 208 ? 7.094 -6.037 7.329 1.00 96.62 208 TRP A C 1
ATOM 1629 O O . TRP A 1 208 ? 7.848 -6.455 8.208 1.00 96.62 208 TRP A O 1
ATOM 1639 N N . MET A 1 209 ? 6.764 -4.751 7.232 1.00 97.44 209 MET A N 1
ATOM 1640 C CA . MET A 1 209 ? 7.281 -3.713 8.117 1.00 97.44 209 MET A CA 1
ATOM 1641 C C . MET A 1 209 ? 6.178 -3.164 9.020 1.00 97.44 209 MET A C 1
ATOM 1643 O O . MET A 1 209 ? 5.149 -2.714 8.510 1.00 97.44 209 MET A O 1
ATOM 1647 N N . PRO A 1 210 ? 6.374 -3.151 10.351 1.00 97.75 210 PRO A N 1
ATOM 1648 C CA . PRO A 1 210 ? 5.433 -2.516 11.256 1.00 97.75 210 PRO A CA 1
ATOM 1649 C C . PRO A 1 210 ? 5.514 -0.991 11.142 1.00 97.75 210 PRO A C 1
ATOM 1651 O O . PRO A 1 210 ? 6.591 -0.405 11.245 1.00 97.75 210 PRO A O 1
ATOM 1654 N N . VAL A 1 211 ? 4.358 -0.349 11.000 1.00 98.44 211 VAL A N 1
ATOM 1655 C CA . VAL A 1 211 ? 4.199 1.109 11.008 1.00 98.44 211 VAL A CA 1
ATOM 1656 C C . VAL A 1 211 ? 3.351 1.485 12.211 1.00 98.44 211 VAL A C 1
ATOM 1658 O O . VAL A 1 211 ? 2.200 1.064 12.308 1.00 98.44 211 VAL A O 1
ATOM 1661 N N . SER A 1 212 ? 3.925 2.255 13.136 1.00 98.25 212 SER A N 1
ATOM 1662 C CA . SER A 1 212 ? 3.193 2.779 14.293 1.00 98.25 212 SER A CA 1
ATOM 1663 C C . SER A 1 212 ? 2.193 3.840 13.848 1.00 98.25 212 SER A C 1
ATOM 1665 O O . SER A 1 212 ? 2.566 4.765 13.127 1.00 98.25 212 SER A O 1
ATOM 1667 N N . LEU A 1 213 ? 0.946 3.719 14.304 1.00 98.50 213 LEU A N 1
ATOM 1668 C CA . LEU A 1 213 ? -0.122 4.693 14.058 1.00 98.50 213 LEU A CA 1
ATOM 1669 C C . LEU A 1 213 ? -0.538 5.447 15.329 1.00 98.50 213 LEU A C 1
ATOM 1671 O O . LEU A 1 213 ? -1.473 6.242 15.292 1.00 98.50 213 LEU A O 1
ATOM 1675 N N . LEU A 1 214 ? 0.195 5.263 16.433 1.00 97.50 214 LEU A N 1
ATOM 1676 C CA . LEU A 1 214 ? -0.095 5.889 17.728 1.00 97.50 214 LEU A CA 1
ATOM 1677 C C . LEU A 1 214 ? -0.216 7.419 17.643 1.00 97.50 214 LEU A C 1
ATOM 1679 O O . LEU A 1 214 ? -1.040 8.012 18.337 1.00 97.50 214 LEU A O 1
ATOM 1683 N N . SER A 1 215 ? 0.567 8.068 16.773 1.00 97.94 215 SER A N 1
ATOM 1684 C CA . SER A 1 215 ? 0.534 9.526 16.591 1.00 97.94 215 SER A CA 1
ATOM 1685 C C . SER A 1 215 ? -0.748 10.045 15.932 1.00 97.94 215 SER A C 1
ATOM 1687 O O . SER A 1 215 ? -0.967 11.252 15.940 1.00 97.94 215 SER A O 1
ATOM 1689 N N . LEU A 1 216 ? -1.602 9.171 15.385 1.00 98.19 216 LEU A N 1
ATOM 1690 C CA . LEU A 1 216 ? -2.934 9.544 14.897 1.00 98.19 216 LEU A CA 1
ATOM 1691 C C . LEU A 1 216 ? -3.944 9.746 16.040 1.00 98.19 216 LEU A C 1
ATOM 1693 O O . LEU A 1 216 ? -5.016 10.307 15.810 1.00 98.19 216 LEU A O 1
ATOM 1697 N N . GLY A 1 217 ? -3.634 9.281 17.255 1.00 96.69 217 GLY A N 1
ATOM 1698 C CA . GLY A 1 217 ? -4.568 9.275 18.378 1.00 96.69 217 GLY A CA 1
ATOM 1699 C C . GLY A 1 217 ? -5.780 8.367 18.134 1.00 96.69 217 GLY A C 1
ATOM 1700 O O . GLY A 1 217 ? -5.704 7.367 17.418 1.00 96.69 217 GLY A O 1
ATOM 1701 N N . LYS A 1 218 ? -6.921 8.704 18.748 1.00 96.56 218 LYS A N 1
ATOM 1702 C CA . LYS A 1 218 ? -8.186 7.996 18.499 1.00 96.56 218 LYS A CA 1
ATOM 1703 C C . LYS A 1 218 ? -8.783 8.433 17.167 1.00 96.56 218 LYS A C 1
ATOM 1705 O O . LYS A 1 218 ? -9.020 9.620 16.961 1.00 96.56 218 LYS A O 1
ATOM 1710 N N . VAL A 1 219 ? -9.110 7.465 16.320 1.00 98.31 219 VAL A N 1
ATOM 1711 C CA . VAL A 1 219 ? -9.684 7.681 14.988 1.00 98.31 219 VAL A CA 1
ATOM 1712 C C . VAL A 1 219 ? -10.907 6.798 14.787 1.00 98.31 219 VAL A C 1
ATOM 1714 O O . VAL A 1 219 ? -10.998 5.718 15.365 1.00 98.31 219 VAL A O 1
ATOM 1717 N N . ASN A 1 220 ? -11.854 7.242 13.963 1.00 98.25 220 ASN A N 1
ATOM 1718 C CA . ASN A 1 220 ? -12.907 6.385 13.416 1.00 98.25 220 ASN A CA 1
ATOM 1719 C C . ASN A 1 220 ? -12.737 6.133 11.913 1.00 98.25 220 ASN A C 1
ATOM 1721 O O . ASN A 1 220 ? -13.488 5.347 11.346 1.00 98.25 220 ASN A O 1
ATOM 1725 N N . LYS A 1 221 ? -11.752 6.758 11.265 1.00 98.75 221 LYS A N 1
ATOM 1726 C CA . LYS A 1 221 ? -11.412 6.512 9.865 1.00 98.75 221 LYS A CA 1
ATOM 1727 C C . LYS A 1 221 ? -9.916 6.709 9.639 1.00 98.75 221 LYS A C 1
ATOM 1729 O O . LYS A 1 221 ? -9.330 7.634 10.196 1.00 98.75 221 LYS A O 1
ATOM 1734 N N . ILE A 1 222 ? -9.317 5.870 8.797 1.00 98.75 222 ILE A N 1
ATOM 1735 C CA . ILE A 1 222 ? -7.980 6.106 8.235 1.00 98.75 222 ILE A CA 1
ATOM 1736 C C . ILE A 1 222 ? -8.029 6.073 6.710 1.00 98.75 222 ILE A C 1
ATOM 1738 O O . ILE A 1 222 ? -8.794 5.296 6.145 1.00 98.75 222 ILE A O 1
ATOM 1742 N N . VAL A 1 223 ? -7.228 6.908 6.049 1.00 98.88 223 VAL A N 1
ATOM 1743 C CA . VAL A 1 223 ? -7.142 7.007 4.582 1.00 98.88 223 VAL A CA 1
ATOM 1744 C C . VAL A 1 223 ? -5.696 6.823 4.144 1.00 98.88 223 VAL A C 1
ATOM 1746 O O . VAL A 1 223 ? -4.789 7.397 4.748 1.00 98.88 223 VAL A O 1
ATOM 1749 N N . PHE A 1 224 ? -5.490 6.023 3.104 1.00 98.88 224 PHE A N 1
ATOM 1750 C CA . PHE A 1 224 ? -4.184 5.685 2.560 1.00 98.88 224 PHE A CA 1
ATOM 1751 C C . PHE A 1 224 ? -3.945 6.387 1.230 1.00 98.88 224 PHE A C 1
ATOM 1753 O O . PHE A 1 224 ? -4.779 6.346 0.329 1.00 98.88 224 PHE A O 1
ATOM 1760 N N . TYR A 1 225 ? -2.744 6.929 1.085 1.00 98.62 225 TYR A N 1
ATOM 1761 C CA . TYR A 1 225 ? -2.216 7.480 -0.153 1.00 98.62 225 TYR A CA 1
ATOM 1762 C C . TYR A 1 225 ? -0.882 6.804 -0.453 1.00 98.62 225 TYR A C 1
ATOM 1764 O O . TYR A 1 225 ? -0.145 6.440 0.466 1.00 98.62 225 TYR A O 1
ATOM 1772 N N . LEU A 1 226 ? -0.560 6.656 -1.734 1.00 98.25 226 LEU A N 1
ATOM 1773 C CA . LEU A 1 226 ? 0.736 6.172 -2.189 1.00 98.25 226 LEU A CA 1
ATOM 1774 C C . LEU A 1 226 ? 1.276 7.142 -3.234 1.00 98.25 226 LEU A C 1
ATOM 1776 O O . LEU A 1 226 ? 0.564 7.536 -4.155 1.00 98.25 226 LEU A O 1
ATOM 1780 N N . GLU A 1 227 ? 2.535 7.516 -3.069 1.00 97.19 227 GLU A N 1
ATOM 1781 C CA . GLU A 1 227 ? 3.211 8.515 -3.884 1.00 97.19 227 GLU A CA 1
ATOM 1782 C C . GLU A 1 227 ? 4.603 8.001 -4.261 1.00 97.19 227 GLU A C 1
ATOM 1784 O O . GLU A 1 227 ? 5.348 7.511 -3.411 1.00 97.19 227 GLU A O 1
ATOM 1789 N N . SER A 1 228 ? 4.974 8.137 -5.532 1.00 96.38 228 SER A N 1
ATOM 1790 C CA . SER A 1 228 ? 6.315 7.836 -6.034 1.00 96.38 228 SER A CA 1
ATOM 1791 C C . SER A 1 228 ? 6.898 9.052 -6.735 1.00 96.38 228 SER A C 1
ATOM 1793 O O . SER A 1 228 ? 6.165 9.840 -7.330 1.00 96.38 228 SER A O 1
ATOM 1795 N N . THR A 1 229 ? 8.220 9.190 -6.703 1.00 95.69 229 THR A N 1
ATOM 1796 C CA . THR A 1 229 ? 8.939 10.200 -7.493 1.00 95.69 229 THR A CA 1
ATOM 1797 C C . THR A 1 229 ? 8.959 9.890 -8.989 1.00 95.69 229 THR A C 1
ATOM 1799 O O . THR A 1 229 ? 9.136 10.811 -9.784 1.00 95.69 229 THR A O 1
ATOM 1802 N N . ASP A 1 230 ? 8.762 8.627 -9.388 1.00 94.88 230 ASP A N 1
ATOM 1803 C CA . ASP A 1 230 ? 8.639 8.240 -10.796 1.00 94.88 230 ASP A CA 1
ATOM 1804 C C . ASP A 1 230 ? 7.284 8.708 -11.345 1.00 94.88 230 ASP A C 1
ATOM 1806 O O . ASP A 1 230 ? 6.246 8.062 -11.153 1.00 94.88 230 ASP A O 1
ATOM 1810 N N . LYS A 1 231 ? 7.302 9.884 -11.982 1.00 95.00 231 LYS A N 1
ATOM 1811 C CA . LYS A 1 231 ? 6.118 10.567 -12.500 1.00 95.00 231 LYS A CA 1
ATOM 1812 C C . LYS A 1 231 ? 6.328 11.107 -13.901 1.00 95.00 231 LYS A C 1
ATOM 1814 O O . LYS A 1 231 ? 7.392 11.617 -14.250 1.00 95.00 231 LYS A O 1
ATOM 1819 N N . THR A 1 232 ? 5.248 11.133 -14.669 1.00 93.62 232 THR A N 1
ATOM 1820 C CA . THR A 1 232 ? 5.163 11.873 -15.928 1.00 93.62 232 THR A CA 1
ATOM 1821 C C . THR A 1 232 ? 3.970 12.819 -15.861 1.00 93.62 232 THR A C 1
ATOM 1823 O O . THR A 1 232 ? 2.854 12.403 -15.570 1.00 93.62 232 THR A O 1
ATOM 1826 N N . ALA A 1 233 ? 4.215 14.119 -16.065 1.00 93.19 233 ALA A N 1
ATOM 1827 C CA . ALA A 1 233 ? 3.193 15.172 -15.972 1.00 93.19 233 ALA A CA 1
ATOM 1828 C C . ALA A 1 233 ? 2.357 15.133 -14.667 1.00 93.19 233 ALA A C 1
ATOM 1830 O O . ALA A 1 233 ? 1.153 15.366 -14.676 1.00 93.19 233 ALA A O 1
ATOM 1831 N N . GLY A 1 234 ? 2.996 14.813 -13.534 1.00 89.75 234 GLY A N 1
ATOM 1832 C CA . GLY A 1 234 ? 2.345 14.737 -12.218 1.00 89.75 234 GLY A CA 1
ATOM 1833 C C . GLY A 1 234 ? 1.617 13.419 -11.925 1.00 89.75 234 GLY A C 1
ATOM 1834 O O . GLY A 1 234 ? 1.262 13.176 -10.771 1.00 89.75 234 GLY A O 1
ATOM 1835 N N . VAL A 1 235 ? 1.462 12.542 -12.919 1.00 91.12 235 VAL A N 1
ATOM 1836 C CA . VAL A 1 235 ? 0.869 11.210 -12.763 1.00 91.12 235 VAL A CA 1
ATOM 1837 C C . VAL A 1 235 ? 1.957 10.205 -12.401 1.00 91.12 235 VAL A C 1
ATOM 1839 O O . VAL A 1 235 ? 3.018 10.182 -13.021 1.00 91.12 235 VAL A O 1
ATOM 1842 N N . MET A 1 236 ? 1.700 9.391 -11.378 1.00 94.38 236 MET A N 1
ATOM 1843 C CA . MET A 1 236 ? 2.612 8.337 -10.937 1.00 94.38 236 MET A CA 1
ATOM 1844 C C . MET A 1 236 ? 2.693 7.210 -11.968 1.00 94.38 236 MET A C 1
ATOM 1846 O O . MET A 1 236 ? 1.667 6.652 -12.352 1.00 94.38 236 MET A O 1
ATOM 1850 N N . ASN A 1 237 ? 3.916 6.863 -12.372 1.00 94.94 237 ASN A N 1
ATOM 1851 C CA . ASN A 1 237 ? 4.176 5.740 -13.271 1.00 94.94 237 ASN A CA 1
ATOM 1852 C C . ASN A 1 237 ? 4.242 4.418 -12.492 1.00 94.94 237 ASN A C 1
ATOM 1854 O O . ASN A 1 237 ? 3.699 3.406 -12.937 1.00 94.94 237 ASN A O 1
ATOM 1858 N N . THR A 1 238 ? 4.885 4.424 -11.316 1.00 95.38 238 THR A N 1
ATOM 1859 C CA . THR A 1 238 ? 4.986 3.254 -10.430 1.00 95.38 238 THR A CA 1
ATOM 1860 C C . THR A 1 238 ? 3.598 2.654 -10.158 1.00 95.38 238 THR A C 1
ATOM 1862 O O . THR A 1 238 ? 2.674 3.402 -9.826 1.00 95.38 238 THR A O 1
ATOM 1865 N N . PRO A 1 239 ? 3.411 1.320 -10.255 1.00 94.69 239 PRO A N 1
ATOM 1866 C CA . PRO A 1 239 ? 2.128 0.692 -9.968 1.00 94.69 239 PRO A CA 1
ATOM 1867 C C . PRO A 1 239 ? 1.624 1.070 -8.576 1.00 94.69 239 PRO A C 1
ATOM 1869 O O . PRO A 1 239 ? 2.345 0.974 -7.586 1.00 94.69 239 PRO A O 1
ATOM 1872 N N . ASN A 1 240 ? 0.365 1.488 -8.503 1.00 95.56 240 ASN A N 1
ATOM 1873 C CA . ASN A 1 240 ? -0.198 2.071 -7.295 1.00 95.56 240 ASN A CA 1
ATOM 1874 C C . ASN A 1 240 ? -0.732 1.005 -6.321 1.00 95.56 240 ASN A C 1
ATOM 1876 O O . ASN A 1 240 ? -1.933 0.940 -6.075 1.00 95.56 240 ASN A O 1
ATOM 1880 N N . TYR A 1 241 ? 0.144 0.117 -5.842 1.00 98.00 241 TYR A N 1
ATOM 1881 C CA . TYR A 1 241 ? -0.244 -1.008 -4.989 1.00 98.00 241 TYR A CA 1
ATOM 1882 C C . TYR A 1 241 ? 0.741 -1.259 -3.848 1.00 98.00 241 TYR A C 1
ATOM 1884 O O . TYR A 1 241 ? 1.950 -1.336 -4.061 1.00 98.00 241 TYR A O 1
ATOM 1892 N N . PHE A 1 242 ? 0.223 -1.520 -2.654 1.00 98.75 242 PHE A N 1
ATOM 1893 C CA . PHE A 1 242 ? 1.003 -2.053 -1.535 1.00 98.75 242 PHE A CA 1
ATOM 1894 C C . PHE A 1 242 ? 0.196 -3.106 -0.770 1.00 98.75 242 PHE A C 1
ATOM 1896 O O . PHE A 1 242 ? -1.008 -3.253 -0.977 1.00 98.75 242 PHE A O 1
ATOM 1903 N N . CYS A 1 243 ? 0.860 -3.873 0.087 1.00 98.50 243 CYS A N 1
ATOM 1904 C CA . CYS A 1 243 ? 0.234 -4.890 0.923 1.00 98.50 243 CYS A CA 1
ATOM 1905 C C . CYS A 1 243 ? 0.027 -4.364 2.345 1.00 98.50 243 CYS A C 1
ATOM 1907 O O . CYS A 1 243 ? 0.876 -3.636 2.860 1.00 98.50 243 CYS A O 1
ATOM 1909 N N . LEU A 1 244 ? -1.078 -4.758 2.971 1.00 98.44 244 LEU A N 1
ATOM 1910 C CA . LEU A 1 244 ? -1.466 -4.421 4.337 1.00 98.44 244 LEU A CA 1
ATOM 1911 C C . LEU A 1 244 ? -1.821 -5.708 5.090 1.00 98.44 244 LEU A C 1
ATOM 1913 O O . LEU A 1 244 ? -2.588 -6.526 4.580 1.00 98.44 244 LEU A O 1
ATOM 1917 N N . ASP A 1 245 ? -1.295 -5.862 6.301 1.00 96.56 245 ASP A N 1
ATOM 1918 C CA . ASP A 1 245 ? -1.656 -6.946 7.215 1.00 96.56 245 ASP A CA 1
ATOM 1919 C C . ASP A 1 245 ? -1.629 -6.488 8.688 1.00 96.56 245 ASP A C 1
ATOM 1921 O O . ASP A 1 245 ? -1.184 -5.378 8.989 1.00 96.56 245 ASP A O 1
ATOM 1925 N N . GLY A 1 246 ? -2.099 -7.330 9.612 1.00 94.06 246 GLY A N 1
ATOM 1926 C CA . GLY A 1 246 ? -1.837 -7.226 11.050 1.00 94.06 246 GLY A CA 1
ATOM 1927 C C . GLY A 1 246 ? -2.201 -5.875 11.662 1.00 94.06 246 GLY A C 1
ATOM 1928 O O . GLY A 1 246 ? -1.350 -5.227 12.281 1.00 94.06 246 GLY A O 1
ATOM 1929 N N . ILE A 1 247 ? -3.448 -5.431 11.471 1.00 96.62 247 ILE A N 1
ATOM 1930 C CA . ILE A 1 247 ? -3.935 -4.196 12.092 1.00 96.62 247 ILE A CA 1
ATOM 1931 C C . ILE A 1 247 ? -4.107 -4.463 13.585 1.00 96.62 247 ILE A C 1
ATOM 1933 O O . ILE A 1 247 ? -4.971 -5.242 13.978 1.00 96.62 247 ILE A O 1
ATOM 1937 N N . ARG A 1 248 ? -3.303 -3.800 14.416 1.00 96.25 248 ARG A N 1
ATOM 1938 C CA . ARG A 1 248 ? -3.365 -3.929 15.872 1.00 96.25 248 ARG A CA 1
ATOM 1939 C C . ARG A 1 248 ? -3.966 -2.686 16.499 1.00 96.25 248 ARG A C 1
ATOM 1941 O O . ARG A 1 248 ? -3.517 -1.576 16.216 1.00 96.25 248 ARG A O 1
ATOM 1948 N N . PHE A 1 249 ? -4.922 -2.875 17.394 1.00 93.44 249 PHE A N 1
ATOM 1949 C CA . PHE A 1 249 ? -5.491 -1.815 18.218 1.00 93.44 249 PHE A CA 1
ATOM 1950 C C . PHE A 1 249 ? -5.655 -2.292 19.656 1.00 93.44 249 PHE A C 1
ATOM 1952 O O . PHE A 1 249 ? -5.797 -3.484 19.913 1.00 93.44 249 PHE A O 1
ATOM 1959 N N . THR A 1 250 ? -5.654 -1.352 20.594 1.00 84.69 250 THR A N 1
ATOM 1960 C CA . THR A 1 250 ? -5.891 -1.646 22.007 1.00 84.69 250 THR A CA 1
ATOM 1961 C C . THR A 1 250 ? -7.346 -1.345 22.356 1.00 84.69 250 THR A C 1
ATOM 1963 O O . THR A 1 250 ? -7.812 -0.220 22.154 1.00 84.69 250 THR A O 1
ATOM 1966 N N . GLU A 1 251 ? -8.066 -2.327 22.903 1.00 79.88 251 GLU A N 1
ATOM 1967 C CA . GLU A 1 251 ? -9.468 -2.173 23.305 1.00 79.88 251 GLU A CA 1
ATOM 1968 C C . GLU A 1 251 ? -9.732 -2.570 24.760 1.00 79.88 251 GLU A C 1
ATOM 1970 O O . GLU A 1 251 ? -9.049 -3.424 25.320 1.00 79.88 251 GLU A O 1
ATOM 1975 N N . ASN A 1 252 ? -10.744 -1.930 25.360 1.00 74.69 252 ASN A N 1
ATOM 1976 C CA . ASN A 1 252 ? -11.341 -2.400 26.607 1.00 74.69 252 ASN A CA 1
ATOM 1977 C C . ASN A 1 252 ? -12.239 -3.601 26.294 1.00 74.69 252 ASN A C 1
ATOM 1979 O O . ASN A 1 252 ? -13.072 -3.499 25.390 1.00 74.69 252 ASN A O 1
ATOM 1983 N N . ILE A 1 253 ? -12.050 -4.695 27.027 1.00 66.75 253 ILE A N 1
ATOM 1984 C CA . ILE A 1 253 ? -12.772 -5.961 26.841 1.00 66.75 253 ILE A CA 1
ATOM 1985 C C . ILE A 1 253 ? -13.892 -6.198 27.869 1.00 66.75 253 ILE A C 1
ATOM 1987 O O . ILE A 1 253 ? -14.495 -7.271 27.844 1.00 66.75 253 ILE A O 1
ATOM 1991 N N . ASN A 1 254 ? -14.167 -5.229 28.752 1.00 58.53 254 ASN A N 1
ATOM 1992 C CA . ASN A 1 254 ? -15.313 -5.273 29.670 1.00 58.53 254 ASN A CA 1
ATOM 1993 C C . ASN A 1 254 ? -16.620 -4.858 28.982 1.00 58.53 254 ASN A C 1
ATOM 1995 O O . ASN A 1 254 ? -16.596 -3.884 28.190 1.00 58.53 254 ASN A O 1
#

Organism: NCBI:txid2530454

Radius of gyration: 28.08 Å; chains: 1; bounding box: 45×45×127 Å

pLDDT: mean 87.8, std 16.71, range [37.25, 98.88]

Sequence (254 aa):
MKRILYLYTLLIMAFVSCKKDGKLIDDVILLPTDLLFEDFKIGRFTHKIPAESFTSAIATFNVKHENNDWSGFAISNRNYKNFVIAANLVDSTRFSVYTLTPHAGGNFLVVRPKGDDAFVQLSRPIQIDKILVGNTVQVYQTIMYGPGNSTVGNTFAPGTTIMSVARKDNLKITIKGFLNNVETGTVDFLLADRSSDALKRSFTVTDWMPVSLLSLGKVNKIVFYLESTDKTAGVMNTPNYFCLDGIRFTENIN

Foldseek 3Di:
DDDDDDDDDDDDDDPPPPPPPDPPPPPQDKDKDWFFDVVDDDDAQDKAQDPAWDDTDFKIWGWADDPPDIFAKIKGDHFQQFFDAAPVCQCNQQRHFFAPDGDPDGIWIKGFDDPQRHKMFGNDWFAWFKWWKTAGSLLVCCQAFNDHHPPDTRHHQPLWGHNALVLQKWKKKKKWFAAPNHTQDIDIDTQWTSPDDVPDDTDHGRHIDIDGRRSSPIGRMMTMDMDIPGDDPNHHSRRRIMIIGTTITIHRPD